Protein AF-A0A1F3SP75-F1 (afdb_monomer_lite)

Sequence (269 aa):
MSRWLIAGTGLLALLVGFYLGQRPKAVAPESFERDAVVAVETPTVLPSPTPLVQPSAGAIKTFQVPPAPEVERRVKTLTPEVRGLMEKNKLMNYFQRLAPHFPEDESGQNLLVMTTFLEMHEQAGTIESKLVDAKIKELEANPEETMLALGVVMQRMGHHFPEEKQYLLQFTAKLDVPDEEKAELLVAEAKRPFDASEASGKARFNPSMALFVLGNLYQGKEKHLYPILKDILAAHKDHPEIQKIVIHEYGRFDSARSEQLYKESGFAP

pLDDT: mean 75.57, std 21.62, range [26.3, 96.5]

Foldseek 3Di:
DDPPPPVPPVVVVVVVVVVVPDDPDDDDDDDDDDDDPPPPPDPPPDPDPDPPPDPDPPPPDDDDLPPPVVLVVLLVPDDPVLNVVCVVVVLSVVLSVLLVLFDPDPLRNLLSSLLSLVVVLVVPPDPSVVSNVVSLVVCLVVQVVNLVRLLSSLVRDDLVSQVSLLVSLLSLLVHPDDLVSNLVSLLVQLLDDDDPSNVPDPHPRRNLSSLLSNCVSCQVVLVVSVVSLVVSCVSCVVPVVSNLSSLVSNCVRPVVVSVVSCVVNVHDD

Radius of gyration: 26.7 Å; chains: 1; bounding box: 75×86×52 Å

Structure (mmCIF, N/CA/C/O backbone):
data_AF-A0A1F3SP75-F1
#
_entry.id   AF-A0A1F3SP75-F1
#
loop_
_atom_site.group_PDB
_atom_site.id
_atom_site.type_symbol
_atom_site.label_atom_id
_atom_site.label_alt_id
_atom_site.label_comp_id
_atom_site.label_asym_id
_atom_site.label_entity_id
_atom_site.label_seq_id
_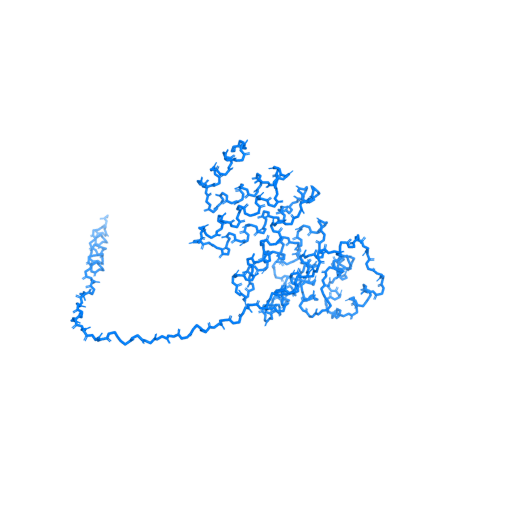atom_site.pdbx_PDB_ins_code
_atom_site.Cartn_x
_atom_site.Cartn_y
_atom_site.Cartn_z
_atom_site.occupancy
_atom_site.B_iso_or_equiv
_atom_site.auth_seq_id
_atom_site.auth_comp_id
_atom_site.auth_asym_id
_atom_site.auth_atom_id
_atom_site.pdbx_PDB_model_num
ATOM 1 N N . MET A 1 1 ? 11.241 64.522 9.197 1.00 46.41 1 MET A N 1
ATOM 2 C CA . MET A 1 1 ? 10.475 63.478 9.913 1.00 46.41 1 MET A CA 1
ATOM 3 C C . MET A 1 1 ? 9.023 63.599 9.483 1.00 46.41 1 MET A C 1
ATOM 5 O O . MET A 1 1 ? 8.445 64.671 9.600 1.00 46.41 1 MET A O 1
ATOM 9 N N . SER A 1 2 ? 8.533 62.579 8.787 1.00 48.22 2 SER A N 1
ATOM 10 C CA . SER A 1 2 ? 7.701 62.730 7.587 1.00 48.22 2 SER A CA 1
ATOM 11 C C . SER A 1 2 ? 6.231 62.387 7.835 1.00 48.22 2 SER A C 1
ATOM 13 O O . SER A 1 2 ? 5.917 61.376 8.453 1.00 48.22 2 SER A O 1
ATOM 15 N N . ARG A 1 3 ? 5.343 63.215 7.276 1.00 52.03 3 ARG A N 1
ATOM 16 C CA . ARG A 1 3 ? 3.868 63.191 7.321 1.00 52.03 3 ARG A CA 1
ATOM 17 C C . ARG A 1 3 ? 3.199 61.993 6.603 1.00 52.03 3 ARG A C 1
ATOM 19 O O . ARG A 1 3 ? 2.135 62.152 6.021 1.00 52.03 3 ARG A O 1
ATOM 26 N N . TRP A 1 4 ? 3.799 60.803 6.629 1.00 48.56 4 TRP A N 1
ATOM 27 C CA . TRP A 1 4 ? 3.351 59.647 5.831 1.00 48.56 4 TRP A CA 1
ATOM 28 C C . TRP A 1 4 ? 2.635 58.538 6.616 1.00 48.56 4 TRP A C 1
ATOM 30 O O . TRP A 1 4 ? 2.165 57.585 6.007 1.00 48.56 4 TRP A O 1
ATOM 40 N N . LEU A 1 5 ? 2.484 58.654 7.942 1.00 51.41 5 LEU A N 1
ATOM 41 C CA . LEU A 1 5 ? 1.889 57.576 8.750 1.00 51.41 5 LEU A CA 1
ATOM 42 C C . LEU A 1 5 ? 0.369 57.668 8.988 1.00 51.41 5 LEU A C 1
ATOM 44 O O . LEU A 1 5 ? -0.200 56.741 9.551 1.00 51.41 5 LEU A O 1
ATOM 48 N N . ILE A 1 6 ? -0.307 58.743 8.567 1.00 55.25 6 ILE A N 1
ATOM 49 C CA . ILE A 1 6 ? -1.738 58.960 8.885 1.00 55.25 6 ILE A CA 1
ATOM 50 C C . ILE A 1 6 ? -2.661 58.687 7.678 1.00 55.25 6 ILE A C 1
ATOM 52 O O . ILE A 1 6 ? -3.864 58.514 7.839 1.00 55.25 6 ILE A O 1
ATOM 56 N N . ALA A 1 7 ? -2.116 58.546 6.465 1.00 53.97 7 ALA A N 1
ATOM 57 C CA . ALA A 1 7 ? -2.916 58.267 5.266 1.00 53.97 7 ALA A CA 1
ATOM 58 C C . ALA A 1 7 ? -3.224 56.767 5.040 1.00 53.97 7 ALA A C 1
ATOM 60 O O . ALA A 1 7 ? -4.123 56.441 4.271 1.00 53.97 7 ALA A O 1
ATOM 61 N N . GLY A 1 8 ? -2.511 55.847 5.705 1.00 47.59 8 GLY A N 1
ATOM 62 C CA . GLY A 1 8 ? -2.647 54.398 5.479 1.00 47.59 8 GLY A CA 1
ATOM 63 C C . GLY A 1 8 ? -3.743 53.702 6.295 1.00 47.59 8 GLY A C 1
ATOM 64 O O . GLY A 1 8 ? -4.284 52.690 5.861 1.00 47.59 8 GLY A O 1
ATOM 65 N N . THR A 1 9 ? -4.117 54.240 7.457 1.00 52.47 9 THR A N 1
ATOM 66 C CA . THR A 1 9 ? -5.093 53.607 8.365 1.00 52.47 9 THR A CA 1
ATOM 67 C C . THR A 1 9 ? -6.546 53.991 8.071 1.00 52.47 9 THR A C 1
ATOM 69 O O . THR A 1 9 ? -7.452 53.240 8.421 1.00 52.47 9 THR A O 1
ATOM 72 N N . GLY A 1 10 ? -6.792 55.103 7.367 1.00 47.28 10 GLY A N 1
ATOM 73 C CA . GLY A 1 10 ? -8.142 55.513 6.954 1.00 47.28 10 GLY A CA 1
ATOM 74 C C . GLY A 1 10 ? -8.696 54.743 5.747 1.00 47.28 10 GLY A C 1
ATOM 75 O O . GLY A 1 10 ? -9.904 54.536 5.650 1.00 47.28 10 GLY A O 1
ATOM 76 N N . LEU A 1 11 ? -7.828 54.270 4.845 1.00 49.22 11 LEU A N 1
ATOM 77 C CA . LEU A 1 11 ? -8.249 53.574 3.621 1.00 49.22 11 LEU A CA 1
ATOM 78 C C . LEU A 1 11 ? -8.683 52.119 3.889 1.00 49.22 11 LEU A C 1
ATOM 80 O O . LEU A 1 11 ? -9.563 51.599 3.207 1.00 49.22 11 LEU A O 1
ATOM 84 N N . LEU A 1 12 ? -8.121 51.477 4.921 1.00 50.72 12 LEU A N 1
ATOM 85 C CA . LEU A 1 12 ? -8.450 50.091 5.274 1.00 50.72 12 LEU A CA 1
ATOM 86 C C . LEU A 1 12 ? -9.838 49.962 5.936 1.00 50.72 12 LEU A C 1
ATOM 88 O O . LEU A 1 12 ? -10.526 48.965 5.734 1.00 50.72 12 LEU A O 1
ATOM 92 N N . ALA A 1 13 ? -10.289 50.984 6.673 1.00 54.44 13 ALA A N 1
ATOM 93 C CA . ALA A 1 13 ? -11.596 50.979 7.339 1.00 54.44 13 ALA A CA 1
ATOM 94 C C . ALA A 1 13 ? -12.776 51.160 6.362 1.00 54.44 13 ALA A C 1
ATOM 96 O O . ALA A 1 13 ? -13.860 50.623 6.593 1.00 54.44 13 ALA A O 1
ATOM 97 N N . LEU A 1 14 ? -12.567 51.857 5.239 1.00 53.53 14 LEU A N 1
ATOM 98 C CA . LEU A 1 14 ? -13.596 52.038 4.207 1.00 53.53 14 LEU A CA 1
ATOM 99 C C . LEU A 1 14 ? -13.816 50.777 3.356 1.00 53.53 14 LEU A C 1
ATOM 101 O O . LEU A 1 14 ? -14.946 50.508 2.952 1.00 53.53 14 LEU A O 1
ATOM 105 N N . LEU A 1 15 ? -12.779 49.959 3.143 1.00 52.69 15 LEU A N 1
ATOM 106 C CA . LEU A 1 15 ? -12.898 48.708 2.381 1.00 52.69 15 LEU A CA 1
ATOM 107 C C . LEU A 1 15 ? -13.606 47.596 3.172 1.00 52.69 15 LEU A C 1
ATOM 109 O O . LEU A 1 15 ? -14.402 46.853 2.601 1.00 52.69 15 LEU A O 1
ATOM 113 N N . VAL A 1 16 ? -13.404 47.527 4.493 1.00 53.69 16 VAL A N 1
ATOM 114 C CA . VAL A 1 16 ? -14.107 46.556 5.354 1.00 53.69 16 VAL A CA 1
ATOM 115 C C . VAL A 1 16 ? -15.588 46.927 5.530 1.00 53.69 16 VAL A C 1
ATOM 117 O O . VAL A 1 16 ? -16.445 46.044 5.559 1.00 53.69 16 VAL A O 1
ATOM 120 N N . GLY A 1 17 ? -15.920 48.225 5.552 1.00 47.66 17 GLY A N 1
ATOM 121 C CA . GLY A 1 17 ? -17.310 48.699 5.600 1.00 47.66 17 GLY A CA 1
ATOM 122 C C . GLY A 1 17 ? -18.109 48.434 4.317 1.00 47.66 17 GLY A C 1
ATOM 123 O O . GLY A 1 17 ? -19.311 48.187 4.386 1.00 47.66 17 GLY A O 1
ATOM 124 N N . PHE A 1 18 ? -17.455 48.427 3.150 1.00 49.38 18 PHE A N 1
ATOM 125 C CA . PHE A 1 18 ? -18.128 48.186 1.867 1.00 49.38 18 PHE A CA 1
ATOM 126 C C . PHE A 1 18 ? -18.397 46.693 1.601 1.00 49.38 18 PHE A C 1
ATOM 128 O O . PHE A 1 18 ? -19.375 46.354 0.937 1.00 49.38 18 PHE A O 1
ATOM 135 N N . TYR A 1 19 ? -17.587 45.788 2.165 1.00 47.94 19 TYR A N 1
ATOM 136 C CA . TYR A 1 19 ? -17.732 44.341 1.949 1.00 47.94 19 TYR A CA 1
ATOM 137 C C . TYR A 1 19 ? -18.787 43.679 2.857 1.00 47.94 19 TYR A C 1
ATOM 139 O O . TYR A 1 19 ? -19.378 42.667 2.492 1.00 47.94 19 TYR A O 1
ATOM 147 N N . LEU A 1 20 ? -19.096 44.273 4.017 1.00 48.00 20 LEU A N 1
ATOM 148 C CA . LEU A 1 20 ? -20.132 43.775 4.938 1.00 48.00 20 LEU A CA 1
ATOM 149 C C . LEU A 1 20 ? -21.553 44.290 4.619 1.00 48.00 20 LEU A C 1
ATOM 151 O O . LEU A 1 20 ? -22.518 43.861 5.253 1.00 48.00 20 LEU A O 1
ATOM 155 N N . GLY A 1 21 ? -21.696 45.184 3.633 1.00 44.75 21 GLY A N 1
ATOM 156 C CA . GLY A 1 21 ? -22.964 45.825 3.257 1.00 44.75 21 GLY A CA 1
ATOM 157 C C . GLY A 1 21 ? -23.773 45.130 2.155 1.00 44.75 21 GLY A C 1
ATOM 158 O O . GLY A 1 21 ? -24.897 45.548 1.885 1.00 44.75 21 GLY A O 1
ATOM 159 N N . GLN A 1 22 ? -23.255 44.074 1.520 1.00 46.25 22 GLN A N 1
ATOM 160 C CA . GLN A 1 22 ? -23.963 43.359 0.451 1.00 46.25 22 GLN A CA 1
ATOM 161 C C . GLN A 1 22 ? -24.496 42.007 0.932 1.00 46.25 22 GLN A C 1
ATOM 163 O O . GLN A 1 22 ? -23.988 40.947 0.579 1.00 46.25 22 GLN A O 1
ATOM 168 N N . ARG A 1 23 ? -25.567 42.037 1.733 1.00 47.69 23 ARG A N 1
ATOM 169 C CA . ARG A 1 23 ? -26.470 40.883 1.842 1.00 47.69 23 ARG A CA 1
ATOM 170 C C . ARG A 1 23 ? -27.504 40.978 0.716 1.00 47.69 23 ARG A C 1
ATOM 172 O O . ARG A 1 23 ? -28.233 41.973 0.683 1.00 47.69 23 ARG A O 1
ATOM 179 N N . PRO A 1 24 ? -27.631 39.987 -0.180 1.00 43.50 24 PRO A N 1
ATOM 180 C CA . PRO A 1 24 ? -28.789 39.930 -1.055 1.00 43.50 24 PRO A CA 1
ATOM 181 C C . PRO A 1 24 ? -30.045 39.736 -0.196 1.00 43.50 24 PRO A C 1
ATOM 183 O O . PRO A 1 24 ? -30.106 38.861 0.669 1.00 43.50 24 PRO A O 1
ATOM 186 N N . LYS A 1 25 ? -31.033 40.611 -0.409 1.00 39.81 25 LYS A N 1
ATOM 187 C CA . LYS A 1 25 ? -32.374 40.511 0.170 1.00 39.81 25 LYS A CA 1
ATOM 188 C C . LYS A 1 25 ? -32.950 39.132 -0.152 1.00 39.81 25 LYS A C 1
ATOM 190 O O . LYS A 1 25 ? -33.082 38.784 -1.322 1.00 39.81 25 LYS A O 1
ATOM 195 N N . ALA A 1 26 ? -33.326 38.385 0.882 1.00 43.03 26 ALA A N 1
ATOM 196 C CA . ALA A 1 26 ? -34.205 37.238 0.733 1.00 43.03 26 ALA A CA 1
ATOM 197 C C . ALA A 1 26 ? -35.563 37.748 0.229 1.00 43.03 26 ALA A C 1
ATOM 199 O O . ALA A 1 26 ? -36.285 38.439 0.947 1.00 43.03 26 ALA A O 1
ATOM 200 N N . VAL A 1 27 ? -35.872 37.455 -1.030 1.00 40.81 27 VAL A N 1
ATOM 201 C CA . VAL A 1 27 ? -37.228 37.548 -1.568 1.00 40.81 27 VAL A CA 1
ATOM 202 C C . VAL A 1 27 ? -37.905 36.240 -1.184 1.00 40.81 27 VAL A C 1
ATOM 204 O O . VAL A 1 27 ? -37.469 35.178 -1.619 1.00 40.81 27 VAL A O 1
ATOM 207 N N . ALA A 1 28 ? -38.915 36.309 -0.320 1.00 42.09 28 ALA A N 1
ATOM 208 C CA . ALA A 1 28 ? -39.783 35.173 -0.043 1.00 42.09 28 ALA A CA 1
ATOM 209 C C . ALA A 1 28 ? -40.646 34.914 -1.289 1.00 42.09 28 ALA A C 1
ATOM 211 O O . ALA A 1 28 ? -41.355 35.836 -1.701 1.00 42.09 28 ALA A O 1
ATOM 212 N N . PRO A 1 29 ? -40.597 33.725 -1.915 1.00 41.91 29 PRO A N 1
ATOM 213 C CA . PRO A 1 29 ? -41.566 33.391 -2.938 1.00 41.91 29 PRO A CA 1
ATOM 214 C C . PRO A 1 29 ? -42.877 32.956 -2.282 1.00 41.91 29 PRO A C 1
ATOM 216 O O . PRO A 1 29 ? -42.901 32.222 -1.293 1.00 41.91 29 PRO A O 1
ATOM 219 N N . GLU A 1 30 ? -43.953 33.481 -2.853 1.00 42.50 30 GLU A N 1
ATOM 220 C CA . GLU A 1 30 ? -45.345 33.237 -2.510 1.00 42.50 30 GLU A CA 1
ATOM 221 C C . GLU A 1 30 ? -45.679 31.741 -2.466 1.00 42.50 30 GLU A C 1
ATOM 223 O O . GLU A 1 30 ? -45.157 30.920 -3.223 1.00 42.50 30 GLU A O 1
ATOM 228 N N . SER A 1 31 ? -46.595 31.416 -1.561 1.00 45.53 31 SER A N 1
ATOM 229 C CA . SER A 1 31 ? -47.259 30.127 -1.429 1.00 45.53 31 SER A CA 1
ATOM 230 C C . SER A 1 31 ? -47.832 29.653 -2.768 1.00 45.53 31 SER A C 1
ATOM 232 O O . SER A 1 31 ? -48.826 30.197 -3.248 1.00 45.53 31 SER A O 1
ATOM 234 N N . PHE A 1 32 ? -47.246 28.603 -3.336 1.00 37.50 32 PHE A N 1
ATOM 235 C CA . PHE A 1 32 ? -47.899 27.782 -4.348 1.00 37.50 32 PHE A CA 1
ATOM 236 C C . PHE A 1 32 ? -48.454 26.525 -3.669 1.00 37.50 32 PHE A C 1
ATOM 238 O O . PHE A 1 32 ? -47.731 25.556 -3.442 1.00 37.50 32 PHE A O 1
ATOM 245 N N . GLU A 1 33 ? -49.747 26.549 -3.338 1.00 46.41 33 GLU A N 1
ATOM 246 C CA . GLU A 1 33 ? -50.539 25.323 -3.222 1.00 46.41 33 GLU A CA 1
ATOM 247 C C . GLU A 1 33 ? -50.539 24.643 -4.595 1.00 46.41 33 GLU A C 1
ATOM 249 O O . GLU A 1 33 ? -51.033 25.197 -5.580 1.00 46.41 33 GLU A O 1
ATOM 254 N N . ARG A 1 34 ? -49.955 23.446 -4.674 1.00 38.25 34 ARG A N 1
ATOM 255 C CA . ARG A 1 34 ? -50.267 22.482 -5.728 1.00 38.25 34 ARG A CA 1
ATOM 256 C C . ARG A 1 34 ? -50.430 21.113 -5.106 1.00 38.25 34 ARG A C 1
ATOM 258 O O . ARG A 1 34 ? -49.573 20.649 -4.358 1.00 38.25 34 ARG A O 1
ATOM 265 N N . ASP A 1 35 ? -51.572 20.533 -5.432 1.00 37.22 35 ASP A N 1
ATOM 266 C CA . ASP A 1 35 ? -52.055 19.235 -5.011 1.00 37.22 35 ASP A CA 1
ATOM 267 C C . ASP A 1 35 ? -50.976 18.152 -5.082 1.00 37.22 35 ASP A C 1
ATOM 269 O O . ASP A 1 35 ? -50.266 17.997 -6.081 1.00 37.22 35 ASP A O 1
ATOM 273 N N . ALA A 1 36 ? -50.883 17.377 -4.004 1.00 37.47 36 ALA A N 1
ATOM 274 C CA . ALA A 1 36 ? -50.083 16.171 -3.947 1.00 37.47 36 ALA A CA 1
ATOM 275 C C . ALA A 1 36 ? -50.643 15.138 -4.936 1.00 37.47 36 ALA A C 1
ATOM 277 O O . ALA A 1 36 ? -51.589 14.413 -4.632 1.00 37.47 36 ALA A O 1
ATOM 278 N N . VAL A 1 37 ? -50.034 15.035 -6.116 1.00 39.59 37 VAL A N 1
ATOM 279 C CA . VAL A 1 37 ? -50.134 13.818 -6.921 1.00 39.59 37 VAL A CA 1
ATOM 280 C C . VAL A 1 37 ? -49.073 12.865 -6.397 1.00 39.59 37 VAL A C 1
ATOM 282 O O . VAL A 1 37 ? -47.880 13.032 -6.643 1.00 39.59 37 VAL A O 1
ATOM 285 N N . VAL A 1 38 ? -49.524 11.875 -5.632 1.00 40.25 38 VAL A N 1
ATOM 286 C CA . VAL A 1 38 ? -48.717 10.725 -5.227 1.00 40.25 38 VAL A CA 1
ATOM 287 C C . VAL A 1 38 ? -48.352 9.950 -6.493 1.00 40.25 38 VAL A C 1
ATOM 289 O O . VAL A 1 38 ? -49.123 9.123 -6.976 1.00 40.25 38 VAL A O 1
ATOM 292 N N . ALA A 1 39 ? -47.174 10.223 -7.047 1.00 40.59 39 ALA A N 1
ATOM 293 C CA . ALA A 1 39 ? -46.508 9.273 -7.917 1.00 40.59 39 ALA A CA 1
ATOM 294 C C . ALA A 1 39 ? -45.927 8.184 -7.009 1.00 40.59 39 ALA A C 1
ATOM 296 O O . ALA A 1 39 ? -44.935 8.394 -6.315 1.00 40.59 39 ALA A O 1
ATOM 297 N N . VAL A 1 40 ? -46.598 7.033 -6.962 1.00 41.38 40 VAL A N 1
ATOM 298 C CA . VAL A 1 40 ? -46.004 5.805 -6.434 1.00 41.38 40 VAL A CA 1
ATOM 299 C C . VAL A 1 40 ? -44.890 5.427 -7.403 1.00 41.38 40 VAL A C 1
ATOM 301 O O . VAL A 1 40 ? -45.135 4.780 -8.420 1.00 41.38 40 VAL A O 1
ATOM 304 N N . GLU A 1 41 ? -43.669 5.874 -7.121 1.00 37.81 41 GLU A N 1
ATOM 305 C CA . GLU A 1 41 ? -42.489 5.289 -7.738 1.00 37.81 41 GLU A CA 1
ATOM 306 C C . GLU A 1 41 ? -42.412 3.841 -7.251 1.00 37.81 41 GLU A C 1
ATOM 308 O O . GLU A 1 41 ? -42.136 3.551 -6.086 1.00 37.81 41 GLU A O 1
ATOM 313 N N . THR A 1 42 ? -42.742 2.911 -8.145 1.00 44.44 42 THR A N 1
ATOM 314 C CA . THR A 1 42 ? -42.389 1.502 -7.993 1.00 44.44 42 THR A CA 1
ATOM 315 C C . THR A 1 42 ? -40.913 1.413 -7.614 1.00 44.44 42 THR A C 1
ATOM 317 O O . THR A 1 42 ? -40.104 2.065 -8.279 1.00 44.44 42 THR A O 1
ATOM 320 N N . PRO A 1 43 ? -40.540 0.630 -6.585 1.00 34.31 43 PRO A N 1
ATOM 321 C CA . PRO A 1 43 ? -39.152 0.520 -6.170 1.00 34.31 43 PRO A CA 1
ATOM 322 C C . PRO A 1 43 ? -38.333 0.026 -7.358 1.00 34.31 43 PRO A C 1
ATOM 324 O O . PRO A 1 43 ? -38.444 -1.129 -7.774 1.00 34.31 43 PRO A O 1
ATOM 327 N N . THR A 1 44 ? -37.522 0.921 -7.921 1.00 39.91 44 THR A N 1
ATOM 328 C CA . THR A 1 44 ? -36.445 0.521 -8.814 1.00 39.91 44 THR A CA 1
ATOM 329 C C . THR A 1 44 ? -35.473 -0.231 -7.928 1.00 39.91 44 THR A C 1
ATOM 331 O O . THR A 1 44 ? -34.754 0.358 -7.123 1.00 39.91 44 THR A O 1
ATOM 334 N N . VAL A 1 45 ? -35.537 -1.557 -8.010 1.00 37.09 45 VAL A N 1
ATOM 335 C CA . VAL A 1 45 ? -34.540 -2.447 -7.434 1.00 37.09 45 VAL A CA 1
ATOM 336 C C . VAL A 1 45 ? -33.228 -2.078 -8.111 1.00 37.09 45 VAL A C 1
ATOM 338 O O . VAL A 1 45 ? -32.992 -2.440 -9.262 1.00 37.09 45 VAL A O 1
ATOM 341 N N . LEU A 1 46 ? -32.405 -1.293 -7.416 1.00 33.34 46 LEU A N 1
ATOM 342 C CA . LEU A 1 46 ? -31.008 -1.135 -7.781 1.00 33.34 46 LEU A CA 1
ATOM 343 C C . LEU A 1 46 ? -30.418 -2.552 -7.836 1.00 33.34 46 LEU A C 1
ATOM 345 O O . LEU A 1 46 ? -30.589 -3.301 -6.866 1.00 33.34 46 LEU A O 1
ATOM 349 N N . PRO A 1 47 ? -29.787 -2.969 -8.947 1.00 29.97 47 PRO A N 1
ATOM 350 C CA . PRO A 1 47 ? -29.081 -4.236 -8.961 1.00 29.97 47 PRO A CA 1
ATOM 351 C C . PRO A 1 47 ? -28.033 -4.190 -7.848 1.00 29.97 47 PRO A C 1
ATOM 353 O O . PRO A 1 47 ? -27.262 -3.234 -7.756 1.00 29.97 47 PRO A O 1
ATOM 356 N N . SER A 1 48 ? -28.057 -5.200 -6.973 1.00 36.47 48 SER A N 1
ATOM 357 C CA . SER A 1 48 ? -27.011 -5.420 -5.974 1.00 36.47 48 SER A CA 1
ATOM 358 C C . SER A 1 48 ? -25.645 -5.242 -6.641 1.00 36.47 48 SER A C 1
ATOM 360 O O . SER A 1 48 ? -25.448 -5.824 -7.713 1.00 36.47 48 SER A O 1
ATOM 362 N N . PRO A 1 49 ? -24.712 -4.476 -6.044 1.00 31.75 49 PRO A N 1
ATOM 363 C CA . PRO A 1 49 ? -23.357 -4.420 -6.560 1.00 31.75 49 PRO A CA 1
ATOM 364 C C . PRO A 1 49 ? -22.832 -5.849 -6.629 1.00 31.75 49 PRO A C 1
ATOM 366 O O . PRO A 1 49 ? -22.966 -6.617 -5.670 1.00 31.75 49 PRO A O 1
ATOM 369 N N . THR A 1 50 ? -22.308 -6.223 -7.794 1.00 31.53 50 THR A N 1
ATOM 370 C CA . THR A 1 50 ? -21.587 -7.477 -7.970 1.00 31.53 50 THR A CA 1
ATOM 371 C C . THR A 1 50 ? -20.518 -7.511 -6.882 1.00 31.53 50 THR A C 1
ATOM 373 O O . THR A 1 50 ? -19.666 -6.622 -6.878 1.00 31.53 50 THR A O 1
ATOM 376 N N . PRO A 1 51 ? -20.564 -8.452 -5.924 1.00 29.84 51 PRO A N 1
ATOM 377 C CA . PRO A 1 51 ? -19.512 -8.541 -4.931 1.00 29.84 51 PRO A CA 1
ATOM 378 C C . PRO A 1 51 ? -18.196 -8.716 -5.682 1.00 29.84 51 PRO A C 1
ATOM 380 O O . PRO A 1 51 ? -18.102 -9.586 -6.556 1.00 29.84 51 PRO A O 1
ATOM 383 N N . LEU A 1 52 ? -17.197 -7.890 -5.355 1.00 35.16 52 LEU A N 1
ATOM 384 C CA . LEU A 1 52 ? -15.819 -8.177 -5.724 1.00 35.16 52 LEU A CA 1
ATOM 385 C C . LEU A 1 52 ? -15.585 -9.630 -5.332 1.00 35.16 52 LEU A C 1
ATOM 387 O O . LEU A 1 52 ? -15.822 -10.012 -4.183 1.00 35.16 52 LEU A O 1
ATOM 391 N N . VAL A 1 53 ? -15.253 -10.461 -6.320 1.00 29.47 53 VAL A N 1
ATOM 392 C CA . VAL A 1 53 ? -15.022 -11.889 -6.126 1.00 29.47 53 VAL A CA 1
ATOM 393 C C . VAL A 1 53 ? -13.980 -12.008 -5.026 1.00 29.47 53 VAL A C 1
ATOM 395 O O . VAL A 1 53 ? -12.798 -11.802 -5.275 1.00 29.47 53 VAL A O 1
ATOM 398 N N . GLN A 1 54 ? -14.415 -12.298 -3.799 1.00 32.41 54 GLN A N 1
ATOM 399 C CA . GLN A 1 54 ? -13.511 -12.644 -2.721 1.00 32.41 54 GLN A CA 1
ATOM 400 C C . GLN A 1 54 ? -12.896 -13.981 -3.125 1.00 32.41 54 GLN A C 1
ATOM 402 O O . GLN A 1 54 ? -13.623 -14.981 -3.182 1.00 32.41 54 GLN A O 1
ATOM 407 N N . PRO A 1 55 ? -11.589 -14.051 -3.436 1.00 30.62 55 PRO A N 1
ATOM 408 C CA . PRO A 1 55 ? -10.951 -15.343 -3.550 1.00 30.62 55 PRO A CA 1
ATOM 409 C C . PRO A 1 55 ? -11.105 -16.028 -2.192 1.00 30.62 55 PRO A C 1
ATOM 411 O O . PRO A 1 55 ? -10.703 -15.507 -1.153 1.00 30.62 55 PRO A O 1
ATOM 414 N N . SER A 1 56 ? -11.776 -17.176 -2.208 1.00 27.91 56 SER A N 1
ATOM 415 C CA . SER A 1 56 ? -12.099 -17.983 -1.036 1.00 27.91 56 SER A CA 1
ATOM 416 C C . SER A 1 56 ? -10.907 -18.094 -0.078 1.00 27.91 56 SER A C 1
ATOM 418 O O . SER A 1 56 ? -9.825 -18.520 -0.489 1.00 27.91 56 SER A O 1
ATOM 420 N N . ALA A 1 57 ? -11.137 -17.796 1.203 1.00 30.55 57 ALA A N 1
ATOM 421 C CA . ALA A 1 57 ? -10.169 -17.793 2.308 1.00 30.55 57 ALA A CA 1
ATOM 422 C C . ALA A 1 57 ? -9.501 -19.160 2.628 1.00 30.55 57 ALA A C 1
ATOM 424 O O . ALA A 1 57 ? -8.894 -19.330 3.680 1.00 30.55 57 ALA A O 1
ATOM 425 N N . GLY A 1 58 ? -9.600 -20.150 1.735 1.00 26.30 58 GLY A N 1
ATOM 426 C CA . GLY A 1 58 ? -9.072 -21.507 1.903 1.00 26.30 58 GLY A CA 1
ATOM 427 C C . GLY A 1 58 ? -7.719 -21.781 1.237 1.00 26.30 58 GLY A C 1
ATOM 428 O O . GLY A 1 58 ? -7.257 -22.916 1.278 1.00 26.30 58 GLY A O 1
ATOM 429 N N . ALA A 1 59 ? -7.071 -20.792 0.617 1.00 30.20 59 ALA A N 1
ATOM 430 C CA . ALA A 1 59 ? -5.813 -20.990 -0.109 1.00 30.20 59 ALA A CA 1
ATOM 431 C C . ALA A 1 59 ? -4.632 -20.255 0.542 1.00 30.20 59 ALA A C 1
ATOM 433 O O . ALA A 1 59 ? -3.872 -19.564 -0.131 1.00 30.20 59 ALA A O 1
ATOM 434 N N . ILE A 1 60 ? -4.434 -20.432 1.851 1.00 34.06 60 ILE A N 1
ATOM 435 C CA . ILE A 1 60 ? -3.135 -20.136 2.468 1.00 34.06 60 ILE A CA 1
ATOM 436 C C . ILE A 1 60 ? -2.180 -21.258 2.043 1.00 34.06 60 ILE A C 1
ATOM 438 O O . ILE A 1 60 ? -1.959 -22.232 2.761 1.00 34.06 60 ILE A O 1
ATOM 442 N N . LYS A 1 61 ? -1.649 -21.157 0.821 1.00 29.77 61 LYS A N 1
ATOM 443 C CA . LYS A 1 61 ? -0.439 -21.891 0.460 1.00 29.77 61 LYS A CA 1
ATOM 444 C C . LYS A 1 61 ? 0.713 -21.199 1.174 1.00 29.77 61 LYS A C 1
ATOM 446 O O . LYS A 1 61 ? 0.933 -20.004 0.999 1.00 29.77 61 LYS A O 1
ATOM 451 N N . THR A 1 62 ? 1.419 -21.963 1.998 1.00 32.84 62 THR A N 1
ATOM 452 C CA . THR A 1 62 ? 2.757 -21.627 2.480 1.00 32.84 62 THR A CA 1
ATOM 453 C C . THR A 1 62 ? 3.583 -21.035 1.339 1.00 32.84 62 THR A C 1
ATOM 455 O O . THR A 1 62 ? 3.537 -21.542 0.218 1.00 32.84 62 THR A O 1
ATOM 458 N N . PHE A 1 63 ? 4.302 -19.946 1.623 1.00 37.72 63 PHE A N 1
ATOM 459 C CA . PHE A 1 63 ? 5.207 -19.285 0.686 1.00 37.72 63 PHE A CA 1
ATOM 460 C C . PHE A 1 63 ? 6.128 -20.327 0.038 1.00 37.72 63 PHE A C 1
ATOM 462 O O . PHE A 1 63 ? 7.054 -20.842 0.663 1.00 37.72 63 PHE A O 1
ATOM 469 N N . GLN A 1 64 ? 5.838 -20.663 -1.215 1.00 32.94 64 GLN A N 1
ATOM 470 C CA . GLN A 1 64 ? 6.765 -21.339 -2.102 1.00 32.94 64 GLN A CA 1
ATOM 471 C C . GLN A 1 64 ? 7.240 -20.277 -3.078 1.00 32.94 64 GLN A C 1
ATOM 473 O O . GLN A 1 64 ? 6.428 -19.659 -3.767 1.00 32.94 64 GLN A O 1
ATOM 478 N N . VAL A 1 65 ? 8.555 -20.054 -3.112 1.00 41.78 65 VAL A N 1
ATOM 479 C CA . VAL A 1 65 ? 9.199 -19.345 -4.218 1.00 41.78 65 VAL A CA 1
ATOM 480 C C . VAL A 1 65 ? 8.673 -19.990 -5.502 1.00 41.78 65 VAL A C 1
ATOM 482 O O . VAL A 1 65 ? 8.779 -21.217 -5.619 1.00 41.78 65 VAL A O 1
ATOM 485 N N . PRO A 1 66 ? 8.060 -19.234 -6.428 1.00 48.34 66 PRO A N 1
ATOM 486 C CA . PRO A 1 66 ? 7.534 -19.846 -7.631 1.00 48.34 66 PRO A CA 1
ATOM 487 C C . PRO A 1 66 ? 8.658 -20.531 -8.395 1.00 48.34 66 PRO A C 1
ATOM 489 O O . PRO A 1 66 ? 9.818 -20.110 -8.306 1.00 48.34 66 PRO A O 1
ATOM 492 N N . PRO A 1 67 ? 8.349 -21.599 -9.138 1.00 51.53 67 PRO A N 1
ATOM 493 C CA . PRO A 1 67 ? 9.364 -22.310 -9.890 1.00 51.53 67 PRO A CA 1
ATOM 494 C C . PRO A 1 67 ? 10.104 -21.328 -10.818 1.00 51.53 67 PRO A C 1
ATOM 496 O O . PRO A 1 67 ? 9.481 -20.505 -11.488 1.00 51.53 67 PRO A O 1
ATOM 499 N N . ALA A 1 68 ? 11.436 -21.444 -10.888 1.00 57.78 68 ALA A N 1
ATOM 500 C CA . ALA A 1 68 ? 12.332 -20.659 -11.751 1.00 57.78 68 ALA A CA 1
ATOM 501 C C . ALA A 1 68 ? 11.781 -20.263 -13.152 1.00 57.78 68 ALA A C 1
ATOM 503 O O . ALA A 1 68 ? 11.979 -19.112 -13.549 1.00 57.78 68 ALA A O 1
ATOM 504 N N . PRO A 1 69 ? 11.044 -21.120 -13.898 1.00 59.59 69 PRO A N 1
ATOM 505 C CA . PRO A 1 69 ? 10.439 -20.749 -15.187 1.00 59.59 69 PRO A CA 1
ATOM 506 C C . PRO A 1 69 ? 9.4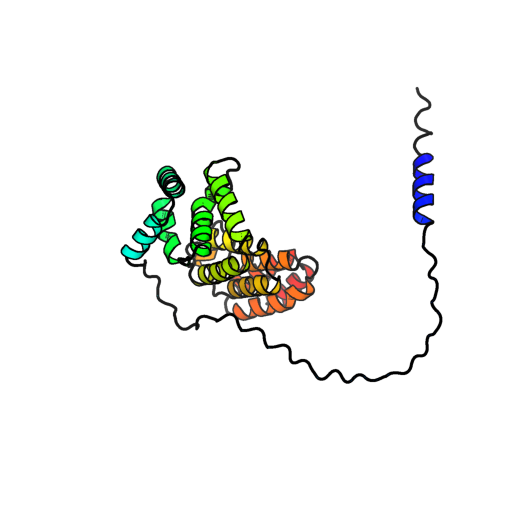00 -19.612 -15.159 1.00 59.59 69 PRO A C 1
ATOM 508 O O . PRO A 1 69 ? 9.137 -19.011 -16.202 1.00 59.59 69 PRO A O 1
ATOM 511 N N . GLU A 1 70 ? 8.766 -19.311 -14.025 1.00 60.31 70 GLU A N 1
ATOM 512 C CA . GLU A 1 70 ? 7.857 -18.156 -13.907 1.00 60.31 70 GLU A CA 1
ATOM 513 C C . GLU A 1 70 ? 8.647 -16.852 -13.766 1.00 60.31 70 GLU A C 1
ATOM 515 O O . GLU A 1 70 ? 8.381 -15.876 -14.465 1.00 60.31 70 GLU A O 1
ATOM 520 N N . VAL A 1 71 ? 9.709 -16.869 -12.962 1.00 64.19 71 VAL A N 1
ATOM 521 C CA . VAL A 1 71 ? 10.605 -15.722 -12.770 1.00 64.19 71 VAL A CA 1
ATOM 522 C C . VAL A 1 71 ? 11.341 -15.366 -14.069 1.00 64.19 71 VAL A C 1
ATOM 524 O O . VAL A 1 71 ? 11.422 -14.196 -14.440 1.00 64.19 71 VAL A O 1
ATOM 527 N N . GLU A 1 72 ? 11.817 -16.360 -14.822 1.00 68.69 72 GLU A N 1
ATOM 528 C CA . GLU A 1 72 ? 12.458 -16.123 -16.123 1.00 68.69 72 GLU A CA 1
ATOM 529 C C . GLU A 1 72 ? 11.514 -15.491 -17.152 1.00 68.69 72 GLU A C 1
ATOM 531 O O . GLU A 1 72 ? 11.941 -14.649 -17.946 1.00 68.69 72 GLU A O 1
ATOM 536 N N . ARG A 1 73 ? 10.228 -15.870 -17.149 1.00 75.94 73 ARG A N 1
ATOM 537 C CA . ARG A 1 73 ? 9.220 -15.252 -18.022 1.00 75.94 73 ARG A CA 1
ATOM 538 C C . ARG A 1 73 ? 9.017 -13.780 -17.674 1.00 75.94 73 ARG A C 1
ATOM 540 O O . ARG A 1 73 ? 9.030 -12.952 -18.580 1.00 75.94 73 ARG A O 1
ATOM 547 N N . ARG A 1 74 ? 8.953 -13.443 -16.384 1.00 74.75 74 ARG A N 1
ATOM 548 C CA . ARG A 1 74 ? 8.831 -12.054 -15.905 1.00 74.75 74 ARG A CA 1
ATOM 549 C C . ARG A 1 74 ? 10.010 -11.173 -16.290 1.00 74.75 74 ARG A C 1
ATOM 551 O O . ARG A 1 74 ? 9.835 -10.015 -16.639 1.00 74.75 74 ARG A O 1
ATOM 558 N N . VAL A 1 75 ? 11.227 -11.710 -16.271 1.00 77.94 75 VAL A N 1
ATOM 559 C CA . VAL A 1 75 ? 12.397 -10.952 -16.741 1.00 77.94 75 VAL A CA 1
ATOM 560 C C . VAL A 1 75 ? 12.324 -10.714 -18.253 1.00 77.94 75 VAL A C 1
ATOM 562 O O . VAL A 1 75 ? 12.736 -9.656 -18.735 1.00 77.94 75 VAL A O 1
ATOM 565 N N . LYS A 1 76 ? 11.788 -11.675 -19.016 1.00 78.38 76 LYS A N 1
ATOM 566 C CA . LYS A 1 76 ? 11.649 -11.579 -20.478 1.00 78.38 76 LYS A CA 1
ATOM 567 C C . LYS A 1 76 ? 10.610 -10.548 -20.923 1.00 78.38 76 LYS A C 1
ATOM 569 O O . LYS A 1 76 ? 10.808 -9.977 -21.991 1.00 78.38 76 LYS A O 1
ATOM 574 N N . THR A 1 77 ? 9.574 -10.284 -20.126 1.00 81.94 77 THR A N 1
ATOM 575 C CA . THR A 1 77 ? 8.552 -9.263 -20.426 1.00 81.94 77 THR A CA 1
ATOM 576 C C . THR A 1 77 ? 9.019 -7.831 -20.154 1.00 81.94 77 THR A C 1
ATOM 578 O O . THR A 1 77 ? 8.402 -6.892 -20.650 1.00 81.94 77 THR A O 1
ATOM 581 N N . LEU A 1 78 ? 10.126 -7.636 -19.424 1.00 85.00 78 LEU A N 1
ATOM 582 C CA . LEU A 1 78 ? 10.724 -6.312 -19.244 1.00 85.00 78 LEU A CA 1
ATOM 583 C C . LEU A 1 78 ? 11.244 -5.752 -20.568 1.00 85.00 78 LEU A C 1
ATOM 585 O O . LEU A 1 78 ? 11.948 -6.439 -21.318 1.00 85.00 78 LEU A O 1
ATOM 589 N N . THR A 1 79 ? 10.982 -4.467 -20.805 1.00 88.62 79 THR A N 1
ATOM 590 C CA . THR A 1 79 ? 11.629 -3.743 -21.899 1.00 88.62 79 THR A CA 1
ATOM 591 C C . THR A 1 79 ? 13.149 -3.705 -21.678 1.00 88.62 79 THR A C 1
ATOM 593 O O . THR A 1 79 ? 13.613 -3.755 -20.530 1.00 88.62 79 THR A O 1
ATOM 596 N N . PRO A 1 80 ? 13.960 -3.600 -22.750 1.00 90.94 80 PRO A N 1
ATOM 597 C CA . PRO A 1 80 ? 15.415 -3.519 -22.620 1.00 90.94 80 PRO A CA 1
ATOM 598 C C . PRO A 1 80 ? 15.879 -2.372 -21.715 1.00 90.94 80 PRO A C 1
ATOM 600 O O . PRO A 1 80 ? 16.839 -2.532 -20.968 1.00 90.94 80 PRO A O 1
ATOM 603 N N . GLU A 1 81 ? 15.171 -1.242 -21.752 1.00 89.56 81 GLU A N 1
ATOM 604 C CA . GLU A 1 81 ? 15.450 -0.076 -20.912 1.00 89.56 81 GLU A CA 1
ATOM 605 C C . GLU A 1 81 ? 15.267 -0.390 -19.423 1.00 89.56 81 GLU A C 1
ATOM 607 O O . GLU A 1 81 ? 16.191 -0.194 -18.632 1.00 89.56 81 GLU A O 1
ATOM 612 N N . VAL A 1 82 ? 14.113 -0.950 -19.042 1.00 91.75 82 VAL A N 1
ATOM 613 C CA . VAL A 1 82 ? 13.825 -1.296 -17.643 1.00 91.75 82 VAL A CA 1
ATOM 614 C C . VAL A 1 82 ? 14.797 -2.360 -17.140 1.00 91.75 82 VAL A C 1
ATOM 616 O O . VAL A 1 82 ? 15.343 -2.225 -16.044 1.00 91.75 82 VAL A O 1
ATOM 619 N N . ARG A 1 83 ? 15.079 -3.386 -17.954 1.00 92.12 83 ARG A N 1
ATOM 620 C CA . ARG A 1 83 ? 16.058 -4.425 -17.608 1.00 92.12 83 ARG A CA 1
ATOM 621 C C . ARG A 1 83 ? 17.453 -3.833 -17.394 1.00 92.12 83 ARG A C 1
ATOM 623 O O . ARG A 1 83 ? 18.075 -4.118 -16.374 1.00 92.12 83 ARG A O 1
ATOM 630 N N . GLY A 1 84 ? 17.918 -2.974 -18.303 1.00 92.75 84 GLY A N 1
ATOM 631 C CA . GLY A 1 84 ? 19.225 -2.324 -18.192 1.00 92.75 84 GLY A CA 1
ATOM 632 C C . GLY A 1 84 ? 19.354 -1.461 -16.933 1.00 92.75 84 GLY A C 1
ATOM 633 O O . GLY A 1 84 ? 20.387 -1.495 -16.262 1.00 92.75 84 GLY A O 1
ATOM 634 N N . LEU A 1 85 ? 18.293 -0.739 -16.556 1.00 92.69 85 LEU A N 1
ATOM 635 C CA . LEU A 1 85 ? 18.257 0.033 -15.310 1.00 92.69 85 LEU A CA 1
ATOM 636 C C . LEU A 1 85 ? 18.268 -0.864 -14.067 1.00 92.69 85 LEU A C 1
ATOM 638 O O . LEU A 1 85 ? 18.967 -0.553 -13.101 1.00 92.69 85 LEU A O 1
ATOM 642 N N . MET A 1 86 ? 17.542 -1.985 -14.079 1.00 93.62 86 MET A N 1
ATOM 643 C CA . MET A 1 86 ? 17.555 -2.934 -12.962 1.00 93.62 86 MET A CA 1
ATOM 644 C C . MET A 1 86 ? 18.923 -3.605 -12.794 1.00 93.62 86 MET A C 1
ATOM 646 O O . MET A 1 86 ? 19.387 -3.765 -11.667 1.00 93.62 86 MET A O 1
ATOM 650 N N . GLU A 1 87 ? 19.595 -3.972 -13.886 1.00 93.06 87 GLU A N 1
ATOM 651 C CA . GLU A 1 87 ? 20.948 -4.542 -13.852 1.00 93.06 87 GLU A CA 1
ATOM 652 C C . GLU A 1 87 ? 21.969 -3.528 -13.324 1.00 93.06 87 GLU A C 1
ATOM 654 O O . GLU A 1 87 ? 22.703 -3.827 -12.378 1.00 93.06 87 GLU A O 1
ATOM 659 N N . LYS A 1 88 ? 21.957 -2.300 -13.864 1.00 93.00 88 LYS A N 1
ATOM 660 C CA . LYS A 1 88 ? 22.815 -1.188 -13.421 1.00 93.00 88 LYS A CA 1
ATOM 661 C C . LYS A 1 88 ? 22.690 -0.936 -11.915 1.00 93.00 88 LYS A C 1
ATOM 663 O O . LYS A 1 88 ? 23.701 -0.747 -11.242 1.00 93.00 88 LYS A O 1
ATOM 668 N N . ASN A 1 89 ? 21.464 -0.959 -11.391 1.00 90.44 89 ASN A N 1
ATOM 669 C CA . ASN A 1 89 ? 21.171 -0.678 -9.984 1.00 90.44 89 ASN A CA 1
ATOM 670 C C . ASN A 1 89 ? 21.134 -1.936 -9.095 1.00 90.44 89 ASN A C 1
ATOM 672 O O . ASN A 1 89 ? 20.800 -1.841 -7.919 1.00 90.44 89 ASN A O 1
ATOM 676 N N . LYS A 1 90 ? 21.497 -3.117 -9.623 1.00 92.81 90 LYS A N 1
ATOM 677 C CA . LYS A 1 90 ? 21.494 -4.409 -8.900 1.00 92.81 90 LYS A CA 1
ATOM 678 C C . LYS A 1 90 ? 20.126 -4.807 -8.319 1.00 92.81 90 LYS A C 1
ATOM 680 O O . LYS A 1 90 ? 20.054 -5.574 -7.362 1.00 92.81 90 LYS A O 1
ATOM 685 N N . LEU A 1 91 ? 19.042 -4.344 -8.936 1.00 92.31 91 LEU A N 1
ATOM 686 C CA . LEU A 1 91 ? 17.665 -4.598 -8.507 1.00 92.31 91 LEU A CA 1
ATOM 687 C C . LEU A 1 91 ? 17.089 -5.904 -9.067 1.00 92.31 91 LEU A C 1
ATOM 689 O O . LEU A 1 91 ? 16.017 -6.315 -8.642 1.00 92.31 91 LEU A O 1
ATOM 693 N N . MET A 1 92 ? 17.783 -6.599 -9.977 1.00 92.12 92 MET A N 1
ATOM 694 C CA . MET A 1 92 ? 17.251 -7.817 -10.609 1.00 92.12 92 MET A CA 1
ATOM 695 C C . MET A 1 92 ? 16.849 -8.902 -9.604 1.00 92.12 92 MET A C 1
ATOM 697 O O . MET A 1 92 ? 15.746 -9.433 -9.690 1.00 92.12 92 MET A O 1
ATOM 701 N N . ASN A 1 93 ? 17.692 -9.200 -8.613 1.00 88.94 93 ASN A N 1
ATOM 702 C CA . ASN A 1 93 ? 17.343 -10.184 -7.581 1.00 88.94 93 ASN A CA 1
ATOM 703 C C . ASN A 1 93 ? 16.154 -9.718 -6.735 1.00 88.94 93 ASN A C 1
ATOM 705 O O . ASN A 1 93 ? 15.362 -10.533 -6.266 1.00 88.94 93 ASN A O 1
ATOM 709 N N . TYR A 1 94 ? 16.030 -8.406 -6.533 1.00 90.44 94 TYR A N 1
ATOM 710 C CA . TYR A 1 94 ? 14.940 -7.832 -5.764 1.00 90.44 94 TYR A CA 1
ATOM 711 C C . TYR A 1 94 ? 13.608 -7.917 -6.516 1.00 90.44 94 TYR A C 1
ATOM 713 O O . TYR A 1 94 ? 12.640 -8.469 -5.998 1.00 90.44 94 TYR A O 1
ATOM 721 N N . PHE A 1 95 ? 13.608 -7.520 -7.788 1.00 92.12 95 PHE A N 1
ATOM 722 C CA . PHE A 1 95 ? 12.495 -7.703 -8.714 1.00 92.12 95 PHE A CA 1
ATOM 723 C C . PHE A 1 95 ? 12.004 -9.153 -8.736 1.00 92.12 95 PHE A C 1
ATOM 725 O O . PHE A 1 95 ? 10.814 -9.416 -8.598 1.00 92.12 95 PHE A O 1
ATOM 732 N N . GLN A 1 96 ? 12.923 -10.115 -8.864 1.00 90.62 96 GLN A N 1
ATOM 733 C CA . GLN A 1 96 ? 12.587 -11.540 -8.911 1.00 90.62 96 GLN A CA 1
ATOM 734 C C . GLN A 1 96 ? 11.947 -12.050 -7.614 1.00 90.62 96 GLN A C 1
ATOM 736 O O . GLN A 1 96 ? 11.118 -12.957 -7.665 1.00 90.62 96 GLN A O 1
ATOM 741 N N . ARG A 1 97 ? 12.303 -11.470 -6.460 1.00 90.19 97 ARG A N 1
ATOM 742 C CA . ARG A 1 97 ? 11.663 -11.779 -5.172 1.00 90.19 97 ARG A CA 1
ATOM 743 C C . ARG A 1 97 ? 10.252 -11.204 -5.070 1.00 90.19 97 ARG A C 1
ATOM 745 O O . ARG A 1 97 ? 9.408 -11.841 -4.453 1.00 90.19 97 ARG A O 1
ATOM 752 N N . LEU A 1 98 ? 10.008 -10.030 -5.653 1.00 90.62 98 LEU A N 1
ATOM 753 C CA . LEU A 1 98 ? 8.706 -9.361 -5.626 1.00 90.62 98 LEU A CA 1
ATOM 754 C C . LEU A 1 98 ? 7.723 -9.920 -6.658 1.00 90.62 98 LEU A C 1
ATOM 756 O O . LEU A 1 98 ? 6.549 -10.099 -6.343 1.00 90.62 98 LEU A O 1
ATOM 760 N N . ALA A 1 99 ? 8.200 -10.252 -7.860 1.00 91.94 99 ALA A N 1
ATOM 761 C CA . ALA A 1 99 ? 7.389 -10.683 -9.001 1.00 91.94 99 ALA A CA 1
ATOM 762 C C . ALA A 1 99 ? 6.300 -11.742 -8.706 1.00 91.94 99 ALA A C 1
ATOM 764 O O . ALA A 1 99 ? 5.200 -11.598 -9.239 1.00 91.94 99 ALA A O 1
ATOM 765 N N . PRO A 1 100 ? 6.532 -12.757 -7.846 1.00 90.25 100 PRO A N 1
ATOM 766 C CA . PRO A 1 100 ? 5.516 -13.740 -7.454 1.00 90.25 100 PRO A CA 1
ATOM 767 C C . PRO A 1 100 ? 4.213 -13.152 -6.893 1.00 90.25 100 PRO A C 1
ATOM 769 O O . PRO A 1 100 ? 3.155 -13.777 -6.975 1.00 90.25 100 PRO A O 1
ATOM 772 N N . HIS A 1 101 ? 4.288 -11.970 -6.281 1.00 90.75 101 HIS A N 1
ATOM 773 C CA . HIS A 1 101 ? 3.166 -11.351 -5.579 1.00 90.75 101 HIS A CA 1
ATOM 774 C C . HIS A 1 101 ? 2.274 -10.515 -6.499 1.00 90.75 101 HIS A C 1
ATOM 776 O O . HIS A 1 101 ? 1.148 -10.203 -6.121 1.00 90.75 101 HIS A O 1
ATOM 782 N N . PHE A 1 102 ? 2.739 -10.195 -7.706 1.00 93.75 102 PHE A N 1
ATOM 783 C CA . PHE A 1 102 ? 2.043 -9.315 -8.640 1.00 93.75 102 PHE A CA 1
ATOM 784 C C . PHE A 1 102 ? 1.354 -10.120 -9.745 1.00 93.75 102 PHE A C 1
ATOM 786 O O . PHE A 1 102 ? 1.853 -11.182 -10.126 1.00 93.75 102 PHE A O 1
ATOM 793 N N . PRO A 1 103 ? 0.205 -9.673 -10.279 1.00 90.62 103 PRO A N 1
ATOM 794 C CA . PRO A 1 103 ? -0.402 -10.312 -11.444 1.00 90.62 103 PRO A CA 1
ATOM 795 C C . PRO A 1 103 ? 0.461 -10.146 -12.710 1.00 90.62 103 PRO A C 1
ATOM 797 O O . PRO A 1 103 ? 1.412 -9.364 -12.728 1.00 90.62 103 PRO A O 1
ATOM 800 N N . GLU A 1 104 ? 0.208 -10.974 -13.732 1.00 89.50 104 GLU A N 1
ATOM 801 C CA . GLU A 1 104 ? 0.951 -10.986 -15.015 1.00 89.50 104 GLU A CA 1
ATOM 802 C C . GLU A 1 104 ? 0.457 -9.958 -16.033 1.00 89.50 104 GLU A C 1
ATOM 804 O O . GLU A 1 104 ? 1.118 -9.751 -17.048 1.00 89.50 104 GLU A O 1
ATOM 809 N N . ASP A 1 105 ? -0.677 -9.317 -15.760 1.00 89.81 105 ASP A N 1
ATOM 810 C CA . ASP A 1 105 ? -1.216 -8.243 -16.586 1.00 89.81 105 ASP A CA 1
ATOM 811 C C . ASP A 1 105 ? -0.365 -6.961 -16.525 1.00 89.81 105 ASP A C 1
ATOM 813 O O . ASP A 1 105 ? 0.604 -6.842 -15.767 1.00 89.81 105 ASP A O 1
ATOM 817 N N . GLU A 1 106 ? -0.716 -6.001 -17.381 1.00 91.81 106 GLU A N 1
ATOM 818 C CA . GLU A 1 106 ? -0.000 -4.734 -17.526 1.00 91.81 106 GLU A CA 1
ATOM 819 C C . GLU A 1 106 ? 0.024 -3.935 -16.215 1.00 91.81 106 GLU A C 1
ATOM 821 O O . GLU A 1 106 ? 1.094 -3.500 -15.782 1.00 91.81 106 GLU A O 1
ATOM 826 N N . SER A 1 107 ? -1.118 -3.835 -15.528 1.00 93.62 107 SER A N 1
ATOM 827 C CA . SER A 1 107 ? -1.239 -3.185 -14.219 1.00 93.62 107 SER A CA 1
ATOM 828 C C . SER A 1 107 ? -0.331 -3.837 -13.175 1.00 93.62 107 SER A C 1
ATOM 830 O O . SER A 1 107 ? 0.445 -3.157 -12.505 1.00 93.62 107 SER A O 1
ATOM 832 N N . GLY A 1 108 ? -0.332 -5.166 -13.075 1.00 93.88 108 GLY A N 1
ATOM 833 C CA . GLY A 1 108 ? 0.549 -5.925 -12.193 1.00 93.88 108 GLY A CA 1
ATOM 834 C C . GLY A 1 108 ? 2.026 -5.730 -12.508 1.00 93.88 108 GLY A C 1
ATOM 835 O O . GLY A 1 108 ? 2.839 -5.563 -11.596 1.00 93.88 108 GLY A O 1
ATOM 836 N N . GLN A 1 109 ? 2.384 -5.708 -13.790 1.00 93.50 109 GLN A N 1
ATOM 837 C CA . GLN A 1 109 ? 3.759 -5.496 -14.228 1.00 93.50 109 GLN A CA 1
ATOM 838 C C . GLN A 1 109 ? 4.243 -4.069 -13.931 1.00 93.50 109 GLN A C 1
ATOM 840 O O . GLN A 1 109 ? 5.381 -3.888 -13.491 1.00 93.50 109 GLN A O 1
ATOM 845 N N . ASN A 1 110 ? 3.391 -3.065 -14.126 1.00 95.50 110 ASN A N 1
ATOM 846 C CA . ASN A 1 110 ? 3.700 -1.672 -13.822 1.00 95.50 110 ASN A CA 1
ATOM 847 C C . ASN A 1 110 ? 3.793 -1.422 -12.313 1.00 95.50 110 ASN A C 1
ATOM 849 O O . ASN A 1 110 ? 4.757 -0.795 -11.872 1.00 95.50 110 ASN A O 1
ATOM 853 N N . LEU A 1 111 ? 2.879 -1.992 -11.518 1.00 96.31 111 LEU A N 1
ATOM 854 C CA . LEU A 1 111 ? 2.961 -1.986 -10.055 1.00 96.31 111 LEU A CA 1
ATOM 855 C C . LEU A 1 111 ? 4.274 -2.624 -9.580 1.00 96.31 111 LEU A C 1
ATOM 857 O O . LEU A 1 111 ? 4.985 -2.036 -8.773 1.00 96.31 111 LEU A O 1
ATOM 861 N N . LEU A 1 112 ? 4.653 -3.780 -10.133 1.00 95.81 112 LEU A N 1
ATOM 862 C CA . LEU A 1 112 ? 5.899 -4.465 -9.787 1.00 95.81 112 LEU A CA 1
ATOM 863 C C . LEU A 1 112 ? 7.140 -3.613 -10.091 1.00 95.81 112 LEU A C 1
ATOM 865 O O . LEU A 1 112 ? 8.062 -3.549 -9.275 1.00 95.81 112 LEU A O 1
ATOM 869 N N . VAL A 1 113 ? 7.185 -2.965 -11.259 1.00 94.94 113 VAL A N 1
ATOM 870 C CA . VAL A 1 113 ? 8.302 -2.083 -11.636 1.00 94.94 113 VAL A CA 1
ATOM 871 C C . VAL A 1 113 ? 8.357 -0.865 -10.715 1.00 94.94 113 VAL A C 1
ATOM 873 O O . VAL A 1 113 ? 9.423 -0.577 -10.175 1.00 94.94 113 VAL A O 1
ATOM 876 N N . MET A 1 114 ? 7.223 -0.199 -10.481 1.00 94.50 114 MET A N 1
ATOM 877 C CA . MET A 1 114 ? 7.109 0.945 -9.573 1.00 94.50 114 MET A CA 1
ATOM 878 C C . MET A 1 114 ? 7.612 0.589 -8.163 1.00 94.50 114 MET A C 1
ATOM 880 O O . MET A 1 114 ? 8.458 1.289 -7.614 1.00 94.50 114 MET A O 1
ATOM 884 N N . THR A 1 115 ? 7.172 -0.546 -7.613 1.00 94.38 115 THR A N 1
ATOM 885 C CA . THR A 1 115 ? 7.593 -1.039 -6.294 1.00 94.38 115 THR A CA 1
ATOM 886 C C . THR A 1 115 ? 9.072 -1.427 -6.247 1.00 94.38 115 THR A C 1
ATOM 888 O O . THR A 1 115 ? 9.754 -1.133 -5.272 1.00 94.38 115 THR A O 1
ATOM 891 N N . THR A 1 116 ? 9.606 -2.053 -7.298 1.00 94.25 116 THR A N 1
ATOM 892 C CA . THR A 1 116 ? 11.027 -2.451 -7.347 1.00 94.25 116 THR A CA 1
ATOM 893 C C . THR A 1 116 ? 11.964 -1.242 -7.281 1.00 94.25 116 THR A C 1
ATOM 895 O O . THR A 1 116 ? 13.055 -1.338 -6.724 1.00 94.25 116 THR A O 1
ATOM 898 N N . PHE A 1 117 ? 11.550 -0.112 -7.857 1.00 93.31 117 PHE A N 1
ATOM 899 C CA . PHE A 1 117 ? 12.323 1.130 -7.890 1.00 93.31 117 PHE A CA 1
ATOM 900 C C . PHE A 1 117 ? 11.936 2.125 -6.781 1.00 93.31 117 PHE A C 1
ATOM 902 O O . PHE A 1 117 ? 12.343 3.283 -6.860 1.00 93.31 117 PHE A O 1
ATOM 909 N N . LEU A 1 118 ? 11.206 1.693 -5.743 1.00 87.44 118 LEU A N 1
ATOM 910 C CA . LEU A 1 118 ? 10.705 2.548 -4.658 1.00 87.44 118 LEU A CA 1
ATOM 911 C C . LEU A 1 118 ? 11.775 3.494 -4.084 1.00 87.44 118 LEU A C 1
ATOM 913 O O . LEU A 1 118 ? 11.598 4.708 -4.114 1.00 87.44 118 LEU A O 1
ATOM 917 N N . GLU A 1 119 ? 12.919 2.964 -3.641 1.00 83.62 119 GLU A N 1
ATOM 918 C CA . GLU A 1 119 ? 13.996 3.774 -3.039 1.00 83.62 119 GLU A CA 1
ATOM 919 C C . GLU A 1 119 ? 14.592 4.811 -4.010 1.00 83.62 119 GLU A C 1
ATOM 921 O O . GLU A 1 119 ? 15.084 5.866 -3.609 1.00 83.62 119 GLU A O 1
ATOM 926 N N . MET A 1 120 ? 14.563 4.515 -5.310 1.00 82.44 120 MET A N 1
ATOM 927 C CA . MET A 1 120 ? 15.091 5.402 -6.349 1.00 82.44 120 MET A CA 1
ATOM 928 C C . MET A 1 120 ? 14.065 6.457 -6.768 1.00 82.44 120 MET A C 1
ATOM 930 O O . MET A 1 120 ? 14.451 7.518 -7.262 1.00 82.44 120 MET A O 1
ATOM 934 N N . HIS A 1 121 ? 12.769 6.199 -6.560 1.00 80.00 121 HIS A N 1
ATOM 935 C CA . HIS A 1 121 ? 11.704 7.166 -6.829 1.00 80.00 121 HIS A CA 1
ATOM 936 C C . HIS A 1 121 ? 11.889 8.445 -6.014 1.00 80.00 121 HIS A C 1
ATOM 938 O O . HIS A 1 121 ? 11.711 9.540 -6.549 1.00 80.00 121 HIS A O 1
ATOM 944 N N . GLU A 1 122 ? 12.344 8.308 -4.766 1.00 76.50 122 GLU A N 1
ATOM 945 C CA . GLU A 1 122 ? 12.616 9.421 -3.849 1.00 76.50 122 GLU A CA 1
ATOM 946 C C . GLU A 1 122 ? 13.764 10.335 -4.327 1.00 76.50 122 GLU A C 1
ATOM 948 O O . GLU A 1 122 ? 13.874 11.488 -3.903 1.00 76.50 122 GLU A O 1
ATOM 953 N N . GLN A 1 123 ? 14.602 9.864 -5.259 1.00 81.25 123 GLN A N 1
ATOM 954 C CA . GLN A 1 123 ? 15.697 10.630 -5.855 1.00 81.25 123 GLN A CA 1
ATOM 955 C C . GLN A 1 123 ? 15.215 11.383 -7.100 1.00 81.25 123 GLN A C 1
ATOM 957 O O . GLN A 1 123 ? 15.482 10.994 -8.245 1.00 81.25 123 GLN A O 1
ATOM 962 N N . ALA A 1 124 ? 14.491 12.478 -6.864 1.00 76.06 124 ALA A N 1
ATOM 963 C CA . ALA A 1 124 ? 13.901 13.301 -7.914 1.00 76.06 124 ALA A CA 1
ATOM 964 C C . ALA A 1 124 ? 14.920 13.705 -9.000 1.00 76.06 124 ALA A C 1
ATOM 966 O O . ALA A 1 124 ? 16.030 14.160 -8.717 1.00 76.06 124 ALA A O 1
ATOM 967 N N . GLY A 1 125 ? 14.515 13.573 -10.267 1.00 78.56 125 GLY A N 1
ATOM 968 C CA . GLY A 1 125 ? 15.309 13.992 -11.429 1.00 78.56 125 GLY A CA 1
ATOM 969 C C . GLY A 1 125 ? 16.245 12.925 -12.009 1.00 78.56 125 GLY A C 1
ATOM 970 O O . GLY A 1 125 ? 16.850 13.169 -13.057 1.00 78.56 125 GLY A O 1
ATOM 971 N N . THR A 1 126 ? 16.328 11.743 -11.394 1.00 89.31 126 THR A N 1
ATOM 972 C CA . THR A 1 126 ? 17.035 10.578 -11.952 1.00 89.31 126 THR A CA 1
ATOM 973 C C . THR A 1 126 ? 16.251 9.927 -13.099 1.00 89.31 126 THR A C 1
ATOM 975 O O . THR A 1 126 ? 15.066 10.199 -13.307 1.00 89.31 126 THR A O 1
ATOM 978 N N . ILE A 1 127 ? 16.920 9.076 -13.885 1.00 90.69 127 ILE A N 1
ATOM 979 C CA . ILE A 1 127 ? 16.257 8.299 -14.947 1.00 90.69 127 ILE A CA 1
ATOM 980 C C . ILE A 1 127 ? 15.280 7.300 -14.311 1.00 90.69 127 ILE A C 1
ATOM 982 O O . ILE A 1 127 ? 14.171 7.117 -14.800 1.00 90.69 127 ILE A O 1
ATOM 986 N N . GLU A 1 128 ? 15.671 6.718 -13.182 1.00 89.81 128 GLU A N 1
ATOM 987 C CA . GLU A 1 128 ? 14.895 5.777 -12.387 1.00 89.81 128 GLU A CA 1
ATOM 988 C C . GLU A 1 128 ? 13.613 6.425 -11.833 1.00 89.81 128 GLU A C 1
ATOM 990 O O . GLU A 1 128 ? 12.528 5.882 -12.021 1.00 89.81 128 GLU A O 1
ATOM 995 N N . SER A 1 129 ? 13.698 7.625 -11.249 1.00 89.19 129 SER A N 1
ATOM 996 C CA . SER A 1 129 ? 12.520 8.369 -10.771 1.00 89.19 129 SER A CA 1
ATOM 997 C C . SER A 1 129 ? 11.546 8.704 -11.914 1.00 89.19 129 SER A C 1
ATOM 999 O O . SER A 1 129 ? 10.343 8.492 -11.781 1.00 89.19 129 SER A O 1
ATOM 1001 N N . LYS A 1 130 ? 12.053 9.095 -13.096 1.00 91.75 130 LYS A N 1
ATOM 1002 C CA . LYS A 1 130 ? 11.214 9.330 -14.289 1.00 91.75 130 LYS A CA 1
ATOM 1003 C C . LYS A 1 130 ? 10.538 8.064 -14.812 1.00 91.75 130 LYS A C 1
ATOM 1005 O O . LYS A 1 130 ? 9.407 8.140 -15.285 1.00 91.75 130 LYS A O 1
ATOM 1010 N N . LEU A 1 131 ? 11.226 6.922 -14.755 1.00 93.50 131 LEU A N 1
ATOM 1011 C CA . LEU A 1 131 ? 10.632 5.631 -15.096 1.00 93.50 131 LEU A CA 1
ATOM 1012 C C . LEU A 1 131 ? 9.459 5.329 -14.158 1.00 93.50 131 LEU A C 1
ATOM 1014 O O . LEU A 1 131 ? 8.390 4.949 -14.629 1.00 93.50 131 LEU A O 1
ATOM 10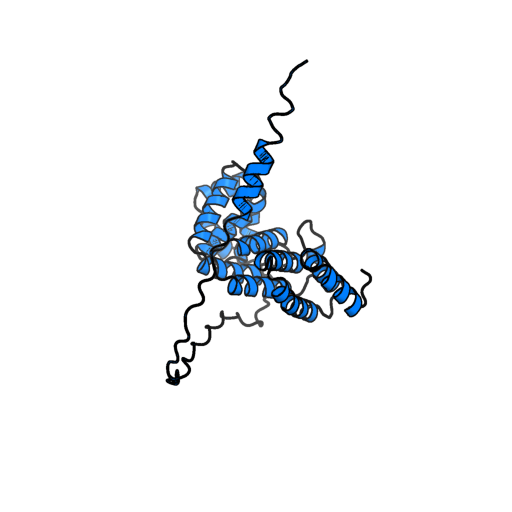18 N N . VAL A 1 132 ? 9.644 5.531 -12.852 1.00 92.69 132 VAL A N 1
ATOM 1019 C CA . VAL A 1 132 ? 8.584 5.328 -11.859 1.00 92.69 132 VAL A CA 1
ATOM 1020 C C . VAL A 1 132 ? 7.405 6.268 -12.117 1.00 92.69 132 VAL A C 1
ATOM 1022 O O . VAL A 1 132 ? 6.273 5.799 -12.180 1.00 92.69 132 VAL A O 1
ATOM 1025 N N . ASP A 1 133 ? 7.650 7.555 -12.374 1.00 92.44 133 ASP A N 1
ATOM 1026 C CA . ASP A 1 133 ? 6.593 8.521 -12.708 1.00 92.44 133 ASP A CA 1
ATOM 1027 C C . ASP A 1 133 ? 5.824 8.141 -13.984 1.00 92.44 133 ASP A C 1
ATOM 1029 O O . ASP A 1 133 ? 4.611 8.334 -14.064 1.00 92.44 133 ASP A O 1
ATOM 1033 N N . ALA A 1 134 ? 6.508 7.595 -14.996 1.00 94.12 134 ALA A N 1
ATOM 1034 C CA . ALA A 1 134 ? 5.852 7.085 -16.196 1.00 94.12 134 ALA A CA 1
ATOM 1035 C C . ALA A 1 134 ? 4.943 5.891 -15.868 1.00 94.12 134 ALA A C 1
ATOM 1037 O O . ALA A 1 134 ? 3.804 5.854 -16.329 1.00 94.12 134 ALA A O 1
ATOM 1038 N N . LYS A 1 135 ? 5.401 4.964 -15.015 1.00 95.12 135 LYS A N 1
ATOM 1039 C CA . LYS A 1 135 ? 4.588 3.819 -14.576 1.00 95.12 135 LYS A CA 1
ATOM 1040 C C . LYS A 1 135 ? 3.398 4.229 -13.725 1.00 95.12 135 LYS A C 1
ATOM 1042 O O . LYS A 1 135 ? 2.316 3.697 -13.933 1.00 95.12 135 LYS A O 1
ATOM 1047 N N . ILE A 1 136 ? 3.561 5.215 -12.848 1.00 94.25 136 ILE A N 1
ATOM 1048 C CA . ILE A 1 136 ? 2.450 5.811 -12.098 1.00 94.25 136 ILE A CA 1
ATOM 1049 C C . ILE A 1 136 ? 1.382 6.345 -13.058 1.00 94.25 136 ILE A C 1
ATOM 1051 O O . ILE A 1 136 ? 0.215 6.011 -12.899 1.00 94.25 136 ILE A O 1
ATOM 1055 N N . LYS A 1 137 ? 1.769 7.087 -14.101 1.00 95.19 137 LYS A N 1
ATOM 1056 C CA . LYS A 1 137 ? 0.811 7.614 -15.087 1.00 95.19 137 LYS A CA 1
ATOM 1057 C C . LYS A 1 137 ? 0.093 6.522 -15.880 1.00 95.19 137 LYS A C 1
ATOM 1059 O O . LYS A 1 137 ? -1.088 6.668 -16.171 1.00 95.19 137 LYS A O 1
ATOM 1064 N N . GLU A 1 138 ? 0.792 5.448 -16.248 1.00 95.69 138 GLU A N 1
ATOM 1065 C CA . GLU A 1 138 ? 0.179 4.293 -16.924 1.00 95.69 138 GLU A CA 1
ATOM 1066 C C . GLU A 1 138 ? -0.870 3.603 -16.030 1.00 95.69 138 GLU A C 1
ATOM 1068 O O . GLU A 1 138 ? -1.929 3.203 -16.513 1.00 95.69 138 GLU A O 1
ATOM 1073 N N . LEU A 1 139 ? -0.600 3.510 -14.724 1.00 96.50 139 LEU A N 1
ATOM 1074 C CA . LEU A 1 139 ? -1.524 2.964 -13.726 1.00 96.50 139 LEU A CA 1
ATOM 1075 C C . LEU A 1 139 ? -2.723 3.895 -13.481 1.00 96.50 139 LEU A C 1
ATOM 1077 O O . LEU A 1 139 ? -3.867 3.450 -13.462 1.00 96.50 139 LEU A O 1
ATOM 1081 N N . GLU A 1 140 ? -2.481 5.200 -13.357 1.00 94.88 140 GLU A N 1
ATOM 1082 C CA . GLU A 1 140 ? -3.528 6.220 -13.198 1.00 94.88 140 GLU A CA 1
ATOM 1083 C C . GLU A 1 140 ? -4.461 6.303 -14.415 1.00 94.88 140 GLU A C 1
ATOM 1085 O O . GLU A 1 140 ? -5.628 6.653 -14.266 1.00 94.88 140 GLU A O 1
ATOM 1090 N N . ALA A 1 141 ? -3.979 5.947 -15.610 1.00 95.75 141 ALA A N 1
ATOM 1091 C CA . ALA A 1 141 ? -4.802 5.873 -16.815 1.00 95.75 141 ALA A CA 1
ATOM 1092 C C . ALA A 1 141 ? -5.774 4.677 -16.823 1.00 95.75 141 ALA A C 1
ATOM 1094 O O . ALA A 1 141 ? -6.741 4.699 -17.582 1.00 95.75 141 ALA A O 1
ATOM 1095 N N . ASN A 1 142 ? -5.540 3.659 -15.985 1.00 95.12 142 ASN A N 1
ATOM 1096 C CA . ASN A 1 142 ? -6.366 2.452 -15.870 1.00 95.12 142 ASN A CA 1
ATOM 1097 C C . ASN A 1 142 ? -6.698 2.174 -14.388 1.00 95.12 142 ASN A C 1
ATOM 1099 O O . ASN A 1 142 ? -6.241 1.174 -13.820 1.00 95.12 142 ASN A O 1
ATOM 1103 N N . PRO A 1 143 ? -7.447 3.069 -13.719 1.00 94.19 143 PRO A N 1
ATOM 1104 C CA . PRO A 1 143 ? -7.542 3.079 -12.261 1.00 94.19 143 PRO A CA 1
ATOM 1105 C C . PRO A 1 143 ? -8.307 1.870 -11.695 1.00 94.19 143 PRO A C 1
ATOM 1107 O O . PRO A 1 143 ? -7.876 1.311 -10.689 1.00 94.19 143 PRO A O 1
ATOM 1110 N N . GLU A 1 144 ? -9.369 1.401 -12.360 1.00 92.06 144 GLU A N 1
ATOM 1111 C CA . GLU A 1 144 ? -10.139 0.215 -11.939 1.00 92.06 144 GLU A CA 1
ATOM 1112 C C . GLU A 1 144 ? -9.307 -1.076 -12.039 1.00 92.06 144 GLU A C 1
ATOM 1114 O O . GLU A 1 144 ? -9.206 -1.845 -11.081 1.00 92.06 144 GLU A O 1
ATOM 1119 N N . GLU A 1 145 ? -8.640 -1.299 -13.176 1.00 93.25 145 GLU A N 1
ATOM 1120 C CA . GLU A 1 145 ? -7.757 -2.457 -13.365 1.00 93.25 145 GLU A CA 1
ATOM 1121 C C . GLU A 1 145 ? -6.564 -2.419 -12.404 1.00 93.25 145 GLU A C 1
ATOM 1123 O O . GLU A 1 145 ? -6.176 -3.443 -11.835 1.00 93.25 145 GLU A O 1
ATOM 1128 N N . THR A 1 146 ? -6.011 -1.228 -12.167 1.00 94.94 146 THR A N 1
ATOM 1129 C CA . THR A 1 146 ? -4.956 -1.022 -11.172 1.00 94.94 146 THR A CA 1
ATOM 1130 C C . THR A 1 146 ? -5.444 -1.359 -9.768 1.00 94.94 146 THR A C 1
ATOM 1132 O O . THR A 1 146 ? -4.718 -2.006 -9.012 1.00 94.94 146 THR A O 1
ATOM 1135 N N . MET A 1 147 ? -6.670 -0.971 -9.413 1.00 94.56 147 MET A N 1
ATOM 1136 C CA . MET A 1 147 ? -7.258 -1.266 -8.109 1.00 94.56 147 MET A CA 1
ATOM 1137 C C . MET A 1 147 ? -7.462 -2.774 -7.906 1.00 94.56 147 MET A C 1
ATOM 1139 O O . MET A 1 147 ? -7.115 -3.313 -6.850 1.00 94.56 147 MET A O 1
ATOM 1143 N N . LEU A 1 148 ? -7.928 -3.489 -8.936 1.00 92.25 148 LEU A N 1
ATOM 1144 C CA . LEU A 1 148 ? -8.019 -4.953 -8.920 1.00 92.25 148 LEU A CA 1
ATOM 1145 C C . LEU A 1 148 ? -6.641 -5.602 -8.729 1.00 92.25 148 LEU A C 1
ATOM 1147 O O . LEU A 1 148 ? -6.479 -6.491 -7.884 1.00 92.25 148 LEU A O 1
ATOM 1151 N N . ALA A 1 149 ? -5.631 -5.134 -9.467 1.00 93.12 149 ALA A N 1
ATOM 1152 C CA . ALA A 1 149 ? -4.265 -5.627 -9.339 1.00 93.12 149 ALA A CA 1
ATOM 1153 C C . ALA A 1 149 ? -3.690 -5.354 -7.937 1.00 93.12 149 ALA A C 1
ATOM 1155 O O . ALA A 1 149 ? -3.109 -6.258 -7.334 1.00 93.12 149 ALA A O 1
ATOM 1156 N N . LEU A 1 150 ? -3.908 -4.159 -7.374 1.00 94.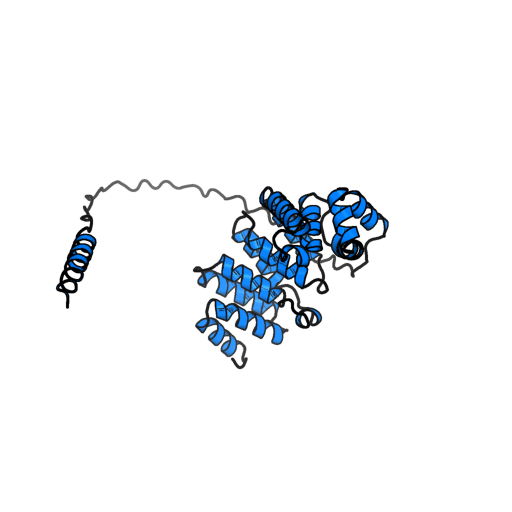00 150 LEU A N 1
ATOM 1157 C CA . LEU A 1 150 ? -3.530 -3.816 -5.999 1.00 94.00 150 LEU A CA 1
ATOM 1158 C C . LEU A 1 150 ? -4.185 -4.749 -4.981 1.00 94.00 150 LEU A C 1
ATOM 1160 O O . LEU A 1 150 ? -3.491 -5.238 -4.092 1.00 94.00 150 LEU A O 1
ATOM 1164 N N . GLY A 1 151 ? -5.476 -5.057 -5.126 1.00 90.62 151 GLY A N 1
ATOM 1165 C CA . GLY A 1 151 ? -6.171 -6.015 -4.262 1.00 90.62 151 GLY A CA 1
ATOM 1166 C C . GLY A 1 151 ? -5.501 -7.389 -4.253 1.00 90.62 151 GLY A C 1
ATOM 1167 O O . GLY A 1 151 ? -5.241 -7.956 -3.187 1.00 90.62 151 GLY A O 1
ATOM 1168 N N . VAL A 1 152 ? -5.133 -7.894 -5.433 1.00 91.12 152 VAL A N 1
ATOM 1169 C CA . VAL A 1 152 ? -4.394 -9.158 -5.573 1.00 91.12 152 VAL A CA 1
ATOM 1170 C C . VAL A 1 152 ? -3.010 -9.072 -4.922 1.00 91.12 152 VAL A C 1
ATOM 1172 O O . VAL A 1 152 ? -2.627 -9.981 -4.178 1.00 91.12 152 VAL A O 1
ATOM 1175 N N . VAL A 1 153 ? -2.265 -7.992 -5.174 1.00 91.69 153 VAL A N 1
ATOM 1176 C CA . VAL A 1 153 ? -0.916 -7.786 -4.622 1.00 91.69 153 VAL A CA 1
ATOM 1177 C C . VAL A 1 153 ? -0.961 -7.717 -3.103 1.00 91.69 153 VAL A C 1
ATOM 1179 O O . VAL A 1 153 ? -0.208 -8.435 -2.445 1.00 91.69 153 VAL A O 1
ATOM 1182 N N . MET A 1 154 ? -1.865 -6.913 -2.536 1.00 89.38 154 MET A N 1
ATOM 1183 C CA . MET A 1 154 ? -2.011 -6.764 -1.089 1.00 89.38 154 MET A CA 1
ATOM 1184 C C . MET A 1 154 ? -2.284 -8.113 -0.441 1.00 89.38 154 MET A C 1
ATOM 1186 O O . MET A 1 154 ? -1.574 -8.478 0.490 1.00 89.38 154 MET A O 1
ATOM 1190 N N . GLN A 1 155 ? -3.195 -8.926 -0.979 1.00 86.38 155 GLN A N 1
ATOM 1191 C CA . GLN A 1 155 ? -3.466 -10.264 -0.443 1.00 86.38 155 GLN A CA 1
ATOM 1192 C C . GLN A 1 155 ? -2.242 -11.193 -0.494 1.00 86.38 155 GLN A C 1
ATOM 1194 O O . GLN A 1 155 ? -1.948 -11.877 0.491 1.00 86.38 155 GLN A O 1
ATOM 1199 N N . ARG A 1 156 ? -1.510 -11.214 -1.614 1.00 88.38 156 ARG A N 1
ATOM 1200 C CA . ARG A 1 156 ? -0.392 -12.148 -1.843 1.00 88.38 156 ARG A CA 1
ATOM 1201 C C . ARG A 1 156 ? 0.907 -11.745 -1.164 1.00 88.38 156 ARG A C 1
ATOM 1203 O O . ARG A 1 156 ? 1.721 -12.618 -0.863 1.00 88.38 156 ARG A O 1
ATOM 1210 N N . MET A 1 157 ? 1.153 -10.452 -1.002 1.00 85.81 157 MET A N 1
ATOM 1211 C CA . MET A 1 157 ? 2.397 -9.951 -0.436 1.00 85.81 157 MET A CA 1
ATOM 1212 C C . MET A 1 157 ? 2.449 -10.285 1.059 1.00 85.81 157 MET A C 1
ATOM 1214 O O . MET A 1 157 ? 1.521 -9.992 1.818 1.00 85.81 157 MET A O 1
ATOM 1218 N N . GLY A 1 158 ? 3.518 -10.969 1.466 1.00 77.00 158 GLY A N 1
ATOM 1219 C CA . GLY A 1 158 ? 3.732 -11.383 2.852 1.00 77.00 158 GLY A CA 1
ATOM 1220 C C . GLY A 1 158 ? 4.263 -10.253 3.735 1.00 77.00 158 GLY A C 1
ATOM 1221 O O . GLY A 1 158 ? 4.576 -9.165 3.257 1.00 77.00 158 GLY A O 1
ATOM 1222 N N . HIS A 1 159 ? 4.428 -10.545 5.023 1.00 74.75 159 HIS A N 1
ATOM 1223 C CA . HIS A 1 159 ? 4.932 -9.606 6.033 1.00 74.75 159 HIS A CA 1
ATOM 1224 C C . HIS A 1 159 ? 6.399 -9.181 5.831 1.00 74.75 159 HIS A C 1
ATOM 1226 O O . HIS A 1 159 ? 6.857 -8.201 6.408 1.00 74.75 159 HIS A O 1
ATOM 1232 N N . HIS A 1 160 ? 7.152 -9.893 4.988 1.00 77.25 160 HIS A N 1
ATOM 1233 C CA . HIS A 1 160 ? 8.563 -9.607 4.704 1.00 77.25 160 HIS A CA 1
ATOM 1234 C C . HIS A 1 160 ? 8.801 -8.418 3.750 1.00 77.25 160 HIS A C 1
ATOM 1236 O O . HIS A 1 160 ? 9.960 -8.120 3.463 1.00 77.25 160 HIS A O 1
ATOM 1242 N N . PHE A 1 161 ? 7.739 -7.774 3.248 1.00 84.12 161 PHE A N 1
ATOM 1243 C CA . PHE A 1 161 ? 7.796 -6.625 2.328 1.00 84.12 161 PHE A CA 1
ATOM 1244 C C . PHE A 1 161 ? 7.007 -5.414 2.873 1.00 84.12 161 PHE A C 1
ATOM 1246 O O . PHE A 1 161 ? 6.027 -4.974 2.263 1.00 84.12 161 PHE A O 1
ATOM 1253 N N . PRO A 1 162 ? 7.331 -4.923 4.084 1.00 82.31 162 PRO A N 1
ATOM 1254 C CA . PRO A 1 162 ? 6.503 -3.924 4.753 1.00 82.31 162 PRO A CA 1
ATOM 1255 C C . PRO A 1 162 ? 6.610 -2.530 4.110 1.00 82.31 162 PRO A C 1
ATOM 1257 O O . PRO A 1 162 ? 5.624 -1.797 4.083 1.00 82.31 162 PRO A O 1
ATOM 1260 N N . GLU A 1 163 ? 7.768 -2.160 3.554 1.00 85.31 163 GLU A N 1
ATOM 1261 C CA . GLU A 1 163 ? 7.968 -0.860 2.893 1.00 85.31 163 GLU A CA 1
ATOM 1262 C C . GLU A 1 163 ? 7.189 -0.789 1.571 1.00 85.31 163 GLU A C 1
ATOM 1264 O O . GLU A 1 163 ? 6.516 0.201 1.281 1.00 85.31 163 GLU A O 1
ATOM 1269 N N . GLU A 1 164 ? 7.181 -1.889 0.820 1.00 90.25 164 GLU A N 1
ATOM 1270 C CA . GLU A 1 164 ? 6.458 -2.034 -0.442 1.00 90.25 164 GLU A CA 1
ATOM 1271 C C . GLU A 1 164 ? 4.954 -1.984 -0.222 1.00 90.25 164 GLU A C 1
ATOM 1273 O O . GLU A 1 164 ? 4.243 -1.269 -0.930 1.00 90.25 164 GLU A O 1
ATOM 1278 N N . LYS A 1 165 ? 4.464 -2.711 0.788 1.00 88.31 165 LYS A N 1
ATOM 1279 C CA . LYS A 1 165 ? 3.057 -2.655 1.183 1.00 88.31 165 LYS A CA 1
ATOM 1280 C C . LYS A 1 165 ? 2.645 -1.254 1.593 1.00 88.31 165 LYS A C 1
ATOM 1282 O O . LYS A 1 165 ? 1.639 -0.755 1.096 1.00 88.31 165 LYS A O 1
ATOM 1287 N N . GLN A 1 166 ? 3.423 -0.600 2.455 1.00 87.69 166 GLN A N 1
ATOM 1288 C CA . GLN A 1 166 ? 3.158 0.776 2.863 1.00 87.69 166 GLN A CA 1
ATOM 1289 C C . GLN A 1 166 ? 3.059 1.706 1.647 1.00 87.69 166 GLN A C 1
ATOM 1291 O O . GLN A 1 166 ? 2.121 2.500 1.559 1.00 87.69 166 GLN A O 1
ATOM 1296 N N . TYR A 1 167 ? 3.997 1.601 0.707 1.00 90.62 167 TYR A N 1
ATOM 1297 C CA . TYR A 1 167 ? 3.987 2.408 -0.508 1.00 90.62 167 TYR A CA 1
ATOM 1298 C C . TYR A 1 167 ? 2.742 2.153 -1.370 1.00 90.62 167 TYR A C 1
ATOM 1300 O O . TYR A 1 167 ? 2.072 3.098 -1.784 1.00 90.62 167 TYR A O 1
ATOM 1308 N N . LEU A 1 168 ? 2.380 0.888 -1.588 1.00 93.69 168 LEU A N 1
ATOM 1309 C CA . LEU A 1 168 ? 1.211 0.502 -2.383 1.00 93.69 168 LEU A CA 1
ATOM 1310 C C . LEU A 1 168 ? -0.120 0.919 -1.724 1.00 93.69 168 LEU A C 1
ATOM 1312 O O . LEU A 1 168 ? -1.040 1.370 -2.410 1.00 93.69 168 LEU A O 1
ATOM 1316 N N . LEU A 1 169 ? -0.212 0.858 -0.392 1.00 92.50 169 LEU A N 1
ATOM 1317 C CA . LEU A 1 169 ? -1.363 1.375 0.358 1.00 92.50 169 LEU A CA 1
ATOM 1318 C C . LEU A 1 169 ? -1.499 2.892 0.204 1.00 92.50 169 LEU A C 1
ATOM 1320 O O . LEU A 1 169 ? -2.599 3.395 -0.005 1.00 92.50 169 LEU A O 1
ATOM 1324 N N . GLN A 1 170 ? -0.393 3.636 0.256 1.00 90.94 170 GLN A N 1
ATOM 1325 C CA . GLN A 1 170 ? -0.417 5.081 0.009 1.00 90.94 170 GLN A CA 1
ATOM 1326 C C . GLN A 1 170 ? -0.778 5.412 -1.441 1.00 90.94 170 GLN A C 1
ATOM 1328 O O . GLN A 1 170 ? -1.496 6.380 -1.690 1.00 90.94 170 GLN A O 1
ATOM 1333 N N . PHE A 1 171 ? -0.303 4.608 -2.393 1.00 93.12 171 PHE A N 1
ATOM 1334 C CA . PHE A 1 171 ? -0.638 4.759 -3.805 1.00 93.12 171 PHE A CA 1
ATOM 1335 C C . PHE A 1 171 ? -2.138 4.565 -4.067 1.00 93.12 171 PHE A C 1
ATOM 1337 O O . PHE A 1 171 ? -2.712 5.315 -4.851 1.00 93.12 171 PHE A O 1
ATOM 1344 N N . THR A 1 172 ? -2.799 3.659 -3.337 1.00 92.75 172 THR A N 1
ATOM 1345 C CA . THR A 1 172 ? -4.254 3.420 -3.431 1.00 92.75 172 THR A CA 1
ATOM 1346 C C . THR A 1 172 ? -5.072 4.713 -3.303 1.00 92.75 172 THR A C 1
ATOM 1348 O O . THR A 1 172 ? -6.030 4.920 -4.045 1.00 92.75 172 THR A O 1
ATOM 1351 N N . ALA A 1 173 ? -4.683 5.632 -2.411 1.00 89.81 173 ALA A N 1
ATOM 1352 C CA . ALA A 1 173 ? -5.405 6.894 -2.223 1.00 89.81 173 ALA A CA 1
ATOM 1353 C C . ALA A 1 173 ? -5.308 7.864 -3.411 1.00 89.81 173 ALA A C 1
ATOM 1355 O O . ALA A 1 173 ? -6.104 8.798 -3.489 1.00 89.81 173 ALA A O 1
ATOM 1356 N N . LYS A 1 174 ? -4.348 7.664 -4.321 1.00 90.06 174 LYS A N 1
ATOM 1357 C CA . LYS A 1 174 ? -4.142 8.522 -5.497 1.00 90.06 174 LYS A CA 1
ATOM 1358 C C . LYS A 1 174 ? -4.966 8.095 -6.709 1.00 90.06 174 LYS A C 1
ATOM 1360 O O . LYS A 1 174 ? -5.114 8.892 -7.627 1.00 90.06 174 LYS A O 1
ATOM 1365 N N . LEU A 1 175 ? -5.478 6.865 -6.724 1.00 92.25 175 LEU A N 1
ATOM 1366 C CA . LEU A 1 175 ? -6.226 6.345 -7.866 1.00 92.25 175 LEU A CA 1
ATOM 1367 C C . LEU A 1 175 ? -7.572 7.048 -8.017 1.00 92.25 175 LEU A C 1
ATOM 1369 O O . LEU A 1 175 ? -8.250 7.333 -7.030 1.00 92.25 175 LEU A O 1
ATOM 1373 N N . ASP A 1 176 ? -7.985 7.287 -9.255 1.00 94.44 176 ASP A N 1
ATOM 1374 C CA . ASP A 1 176 ? -9.300 7.846 -9.566 1.00 94.44 176 ASP A CA 1
ATOM 1375 C C . ASP A 1 176 ? -10.358 6.731 -9.631 1.00 94.44 176 ASP A C 1
ATOM 1377 O O . ASP A 1 176 ? -10.841 6.353 -10.692 1.00 94.44 176 ASP A O 1
ATOM 1381 N N . VAL A 1 177 ? -10.644 6.142 -8.468 1.00 92.06 177 V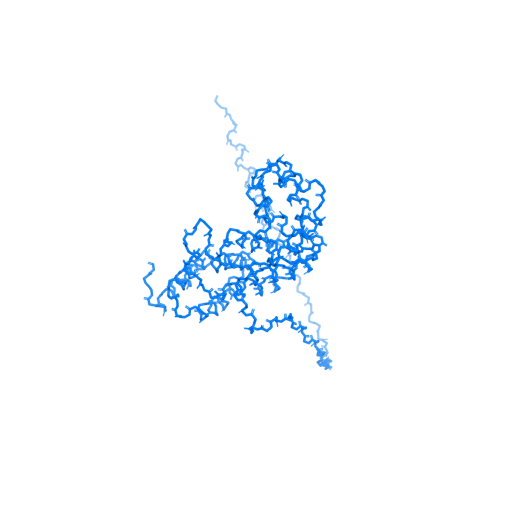AL A N 1
ATOM 1382 C CA . VAL A 1 177 ? -11.743 5.189 -8.239 1.00 92.06 177 VAL A CA 1
ATOM 1383 C C . VAL A 1 177 ? -12.624 5.691 -7.084 1.00 92.06 177 VAL A C 1
ATOM 1385 O O . VAL A 1 177 ? -12.146 6.507 -6.280 1.00 92.06 177 VAL A O 1
ATOM 1388 N N . PRO A 1 178 ? -13.884 5.231 -6.959 1.00 91.44 178 PRO A N 1
ATOM 1389 C CA . PRO A 1 178 ? -14.760 5.614 -5.853 1.00 91.44 178 PRO A CA 1
ATOM 1390 C C . PRO A 1 178 ? -14.118 5.401 -4.474 1.00 91.44 178 PRO A C 1
ATOM 1392 O O . PRO A 1 178 ? -13.405 4.420 -4.238 1.00 91.44 178 PRO A O 1
ATOM 1395 N N . ASP A 1 179 ? -14.380 6.317 -3.539 1.00 90.19 179 ASP A N 1
ATOM 1396 C CA . ASP A 1 179 ? -13.819 6.260 -2.182 1.00 90.19 179 ASP A CA 1
ATOM 1397 C C . ASP A 1 179 ? -14.238 4.979 -1.448 1.00 90.19 179 ASP A C 1
ATOM 1399 O O . ASP A 1 179 ? -13.473 4.448 -0.644 1.00 90.19 179 ASP A O 1
ATOM 1403 N N . GLU A 1 180 ? -15.426 4.447 -1.744 1.00 89.19 180 GLU A N 1
ATOM 1404 C CA . GLU A 1 180 ? -15.915 3.185 -1.194 1.00 89.19 180 GLU A CA 1
ATOM 1405 C C . GLU A 1 180 ? -15.010 2.002 -1.567 1.00 89.19 180 GLU A C 1
ATOM 1407 O O . GLU A 1 180 ? -14.693 1.184 -0.702 1.00 89.19 180 GLU A O 1
ATOM 1412 N N . GLU A 1 181 ? -14.531 1.939 -2.811 1.00 90.00 181 GLU A N 1
ATOM 1413 C CA . GLU A 1 181 ? -13.648 0.865 -3.285 1.00 90.00 181 GLU A CA 1
ATOM 1414 C C . GLU A 1 181 ? -12.262 0.959 -2.638 1.00 90.00 181 GLU A C 1
ATOM 1416 O O . GLU A 1 181 ? -11.708 -0.041 -2.169 1.00 90.00 181 GLU A O 1
ATOM 1421 N N . LYS A 1 182 ? -11.715 2.179 -2.527 1.00 91.81 182 LYS A N 1
ATOM 1422 C CA . LYS A 1 182 ? -10.464 2.433 -1.787 1.00 91.81 182 LYS A CA 1
ATOM 1423 C C . LYS A 1 182 ? -10.611 2.015 -0.333 1.00 91.81 182 LYS A C 1
ATOM 1425 O O . LYS A 1 182 ? -9.741 1.337 0.215 1.00 91.81 182 LYS A O 1
ATOM 1430 N N . ALA A 1 183 ? -11.712 2.423 0.295 1.00 91.31 183 ALA A N 1
ATOM 1431 C CA . ALA A 1 183 ? -11.995 2.124 1.685 1.00 91.31 183 ALA A CA 1
ATOM 1432 C C . ALA A 1 183 ? -12.120 0.616 1.917 1.00 91.31 183 ALA A C 1
ATOM 1434 O O . ALA A 1 183 ? -11.576 0.134 2.904 1.00 91.31 183 ALA A O 1
ATOM 1435 N N . GLU A 1 184 ? -12.761 -0.140 1.023 1.00 91.31 184 GLU A N 1
ATOM 1436 C CA . GLU A 1 184 ? -12.875 -1.597 1.148 1.00 91.31 184 GLU A CA 1
ATOM 1437 C C . GLU A 1 184 ? -11.499 -2.273 1.236 1.00 91.31 184 GLU A C 1
ATOM 1439 O O . GLU A 1 184 ? -11.242 -3.039 2.171 1.00 91.31 184 GLU A O 1
ATOM 1444 N N . LEU A 1 185 ? -10.582 -1.933 0.326 1.00 91.94 185 LEU A N 1
ATOM 1445 C CA . LEU A 1 185 ? -9.225 -2.484 0.321 1.00 91.94 185 LEU A CA 1
ATOM 1446 C C . LEU A 1 185 ? -8.434 -2.087 1.576 1.00 91.94 185 LEU A C 1
ATOM 1448 O O . LEU A 1 185 ? -7.796 -2.935 2.207 1.00 91.94 185 LEU A O 1
ATOM 1452 N N . LEU A 1 186 ? -8.504 -0.815 1.975 1.00 93.25 186 LEU A N 1
ATOM 1453 C CA . LEU A 1 186 ? -7.815 -0.305 3.164 1.00 93.25 186 LEU A CA 1
ATOM 1454 C C . LEU A 1 186 ? -8.365 -0.931 4.455 1.00 93.25 186 LEU A C 1
ATOM 1456 O O . LEU A 1 186 ? -7.599 -1.275 5.353 1.00 93.25 186 LEU A O 1
ATOM 1460 N N . VAL A 1 187 ? -9.680 -1.135 4.550 1.00 92.88 187 VAL A N 1
ATOM 1461 C CA . VAL A 1 187 ? -10.324 -1.817 5.683 1.00 92.88 187 VAL A CA 1
ATOM 1462 C C . VAL A 1 187 ? -9.901 -3.278 5.748 1.00 92.88 187 VAL A C 1
ATOM 1464 O O . VAL A 1 187 ? -9.618 -3.780 6.838 1.00 92.88 187 VAL A O 1
ATOM 1467 N N . ALA A 1 188 ? -9.853 -3.963 4.605 1.00 90.94 188 ALA A N 1
ATOM 1468 C CA . ALA A 1 188 ? -9.416 -5.350 4.538 1.00 90.94 188 ALA A CA 1
ATOM 1469 C C . ALA A 1 188 ? -7.968 -5.503 5.029 1.00 90.94 188 ALA A C 1
ATOM 1471 O O . ALA A 1 188 ? -7.702 -6.367 5.867 1.00 90.94 188 ALA A O 1
ATOM 1472 N N . GLU A 1 189 ? -7.054 -4.633 4.589 1.00 89.56 189 GLU A N 1
ATOM 1473 C CA . GLU A 1 189 ? -5.663 -4.674 5.057 1.00 89.56 189 GLU A CA 1
ATOM 1474 C C . GLU A 1 189 ? -5.545 -4.254 6.532 1.00 89.56 189 GLU A C 1
ATOM 1476 O O . GLU A 1 189 ? -4.792 -4.869 7.284 1.00 89.56 189 GLU A O 1
ATOM 1481 N N . ALA A 1 190 ? -6.344 -3.291 7.004 1.00 90.31 190 ALA A N 1
ATOM 1482 C CA . ALA A 1 190 ? -6.363 -2.911 8.418 1.00 90.31 190 ALA A CA 1
ATOM 1483 C C . ALA A 1 190 ? -6.851 -4.034 9.351 1.00 90.31 190 ALA A C 1
ATOM 1485 O O . ALA A 1 190 ? -6.421 -4.126 10.501 1.00 90.31 190 ALA A O 1
ATOM 1486 N N . LYS A 1 191 ? -7.730 -4.913 8.865 1.00 89.62 191 LYS A N 1
ATOM 1487 C CA . LYS A 1 191 ? -8.227 -6.086 9.604 1.00 89.62 191 LYS A CA 1
ATOM 1488 C C . LYS A 1 191 ? -7.322 -7.312 9.478 1.00 89.62 191 LYS A C 1
ATOM 1490 O O . LYS A 1 191 ? -7.598 -8.330 10.111 1.00 89.62 191 LYS A O 1
ATOM 1495 N N . ARG A 1 192 ? -6.274 -7.255 8.656 1.00 84.50 192 ARG A N 1
ATOM 1496 C CA . ARG A 1 192 ? -5.422 -8.413 8.393 1.00 84.50 192 ARG A CA 1
ATOM 1497 C C . ARG A 1 192 ? -4.688 -8.852 9.664 1.00 84.50 192 ARG A C 1
ATOM 1499 O O . ARG A 1 192 ? -4.138 -7.986 10.341 1.00 84.50 192 ARG A O 1
ATOM 1506 N N . PRO A 1 193 ? -4.631 -10.164 9.972 1.00 76.06 193 PRO A N 1
ATOM 1507 C CA . PRO A 1 193 ? -3.883 -10.666 11.119 1.00 76.06 193 PRO A CA 1
ATOM 1508 C C . PRO A 1 193 ? -2.441 -10.167 11.104 1.00 76.06 193 PRO A C 1
ATOM 1510 O O . PRO A 1 193 ? -1.776 -10.206 10.068 1.00 76.06 193 PRO A O 1
ATOM 1513 N N . PHE A 1 194 ? -1.975 -9.709 12.258 1.00 68.75 194 PHE A N 1
ATOM 1514 C CA . PHE A 1 194 ? -0.619 -9.208 12.426 1.00 68.75 194 PHE A CA 1
ATOM 1515 C C . PHE A 1 194 ? 0.377 -10.340 12.586 1.00 68.75 194 PHE A C 1
ATOM 1517 O O . PHE A 1 194 ? 0.158 -11.295 13.332 1.00 68.75 194 PHE A O 1
ATOM 1524 N N . ASP A 1 195 ? 1.515 -10.157 11.938 1.00 68.19 195 ASP A N 1
ATOM 1525 C CA . ASP A 1 195 ? 2.725 -10.894 12.235 1.00 68.19 195 ASP A CA 1
ATOM 1526 C C . ASP A 1 195 ? 3.669 -9.977 13.020 1.00 68.19 195 ASP A C 1
ATOM 1528 O O . ASP A 1 195 ? 4.041 -8.910 12.536 1.00 68.19 195 ASP A O 1
ATOM 1532 N N . ALA A 1 196 ? 4.074 -10.387 14.227 1.00 62.00 196 ALA A N 1
ATOM 1533 C CA . ALA A 1 196 ? 4.957 -9.605 15.097 1.00 62.00 196 ALA A CA 1
ATOM 1534 C C . ALA A 1 196 ? 6.277 -9.180 14.427 1.00 62.00 196 ALA A C 1
ATOM 1536 O O . ALA A 1 196 ? 6.887 -8.188 14.834 1.00 62.00 196 ALA A O 1
ATOM 1537 N N . SER A 1 197 ? 6.704 -9.890 13.379 1.00 61.38 197 SER A N 1
ATOM 1538 C CA . SER A 1 197 ? 7.849 -9.496 12.556 1.00 61.38 197 SER A CA 1
ATOM 1539 C C . SER A 1 197 ? 7.649 -8.160 11.815 1.00 61.38 197 SER A C 1
ATOM 1541 O O . SER A 1 197 ? 8.636 -7.463 11.569 1.00 61.38 197 SER A O 1
ATOM 1543 N N . GLU A 1 198 ? 6.406 -7.732 11.553 1.00 60.31 198 GLU A N 1
ATOM 1544 C CA . GLU A 1 198 ? 6.073 -6.467 10.873 1.00 60.31 198 GLU A CA 1
ATOM 1545 C C . GLU A 1 198 ? 6.330 -5.218 11.732 1.00 60.31 198 GLU A C 1
ATOM 1547 O O . GLU A 1 198 ? 6.503 -4.129 11.192 1.00 60.31 198 GLU A O 1
ATOM 1552 N N . ALA A 1 199 ? 6.386 -5.342 13.063 1.00 55.44 199 ALA A N 1
ATOM 1553 C CA . ALA A 1 199 ? 6.602 -4.200 13.961 1.00 55.44 199 ALA A CA 1
ATOM 1554 C C . ALA A 1 199 ? 8.082 -3.819 14.149 1.00 55.44 199 ALA A C 1
ATOM 1556 O O . ALA A 1 199 ? 8.385 -2.824 14.804 1.00 55.44 199 ALA A O 1
ATOM 1557 N N . SER A 1 200 ? 9.009 -4.614 13.608 1.00 51.25 200 SER A N 1
ATOM 1558 C CA . SER A 1 200 ? 10.451 -4.463 13.855 1.00 51.25 200 SER A CA 1
ATOM 1559 C C . SER A 1 200 ? 11.186 -3.560 12.849 1.00 51.25 200 SER A C 1
ATOM 1561 O O . SER A 1 200 ? 12.384 -3.317 13.003 1.00 51.25 200 SER A O 1
ATOM 1563 N N . GLY A 1 201 ? 10.487 -3.058 11.824 1.00 53.66 201 GLY A N 1
ATOM 1564 C CA . GLY A 1 201 ? 11.064 -2.283 10.723 1.00 53.66 201 GLY A CA 1
ATOM 1565 C C . GLY A 1 201 ? 10.960 -0.759 10.863 1.00 53.66 201 GLY A C 1
ATOM 1566 O O . GLY A 1 201 ? 10.306 -0.227 11.755 1.00 53.66 201 GLY A O 1
ATOM 1567 N N . LYS A 1 202 ? 11.603 -0.045 9.926 1.00 53.84 202 LYS A N 1
ATOM 1568 C CA . LYS A 1 202 ? 11.394 1.400 9.701 1.00 53.84 202 LYS A CA 1
ATOM 1569 C C . LYS A 1 202 ? 10.027 1.702 9.071 1.00 53.84 202 LYS A C 1
ATOM 1571 O O . LYS A 1 202 ? 9.535 2.823 9.197 1.00 53.84 202 LYS A O 1
ATOM 1576 N N . ALA A 1 203 ? 9.434 0.719 8.393 1.00 59.38 203 ALA A N 1
ATOM 1577 C CA . ALA A 1 203 ? 8.083 0.785 7.855 1.00 59.38 203 ALA A CA 1
ATOM 1578 C C . ALA A 1 203 ? 7.049 0.877 8.982 1.00 59.38 203 ALA A C 1
ATOM 1580 O O . ALA A 1 203 ? 7.187 0.231 10.023 1.00 59.38 203 ALA A O 1
ATOM 1581 N N . ARG A 1 204 ? 5.988 1.664 8.774 1.00 62.78 204 ARG A N 1
ATOM 1582 C CA . ARG A 1 204 ? 4.848 1.636 9.692 1.00 62.78 204 ARG A CA 1
ATOM 1583 C C . ARG A 1 204 ? 4.171 0.272 9.608 1.00 62.78 204 ARG A C 1
ATOM 1585 O O . ARG A 1 204 ? 4.064 -0.322 8.541 1.00 62.78 204 ARG A O 1
ATOM 1592 N N . PHE A 1 205 ? 3.636 -0.163 10.739 1.00 71.25 205 PHE A N 1
ATOM 1593 C CA . PHE A 1 205 ? 2.752 -1.317 10.830 1.00 71.25 205 PHE A CA 1
ATOM 1594 C C . PHE A 1 205 ? 1.586 -1.211 9.820 1.00 71.25 205 PHE A C 1
ATOM 1596 O O . PHE A 1 205 ? 0.916 -0.175 9.767 1.00 71.25 205 PHE A O 1
ATOM 1603 N N . ASN A 1 206 ? 1.341 -2.265 9.029 1.00 76.94 206 ASN A N 1
ATOM 1604 C CA . ASN A 1 206 ? 0.433 -2.239 7.870 1.00 76.94 206 ASN A CA 1
ATOM 1605 C C . ASN A 1 206 ? -0.990 -1.755 8.219 1.00 76.94 206 ASN A C 1
ATOM 1607 O O . ASN A 1 206 ? -1.450 -0.805 7.588 1.00 76.94 206 ASN A O 1
ATOM 1611 N N . PRO A 1 207 ? -1.667 -2.271 9.264 1.00 83.19 207 PRO A N 1
ATOM 1612 C CA . PRO A 1 207 ? -2.939 -1.716 9.714 1.00 83.19 207 PRO A CA 1
ATOM 1613 C C . PRO A 1 207 ? -2.909 -0.259 10.164 1.00 83.19 207 PRO A C 1
ATOM 1615 O O . PRO A 1 207 ? -3.873 0.464 9.928 1.00 83.19 207 PRO A O 1
ATOM 1618 N N . SER A 1 208 ? -1.815 0.203 10.777 1.00 84.94 208 SER A N 1
ATOM 1619 C CA . SER A 1 208 ? -1.661 1.626 11.104 1.00 84.94 208 SER A CA 1
ATOM 1620 C C . SER A 1 208 ? -1.563 2.462 9.830 1.00 84.94 208 SER A C 1
ATOM 1622 O O . SER A 1 208 ? -2.228 3.489 9.726 1.00 84.94 208 SER A O 1
ATOM 1624 N N . MET A 1 209 ? -0.798 2.008 8.833 1.00 88.31 209 MET A N 1
ATOM 1625 C CA . MET A 1 209 ? -0.716 2.694 7.545 1.00 88.31 209 MET A CA 1
ATOM 1626 C C . MET A 1 209 ? -2.058 2.682 6.807 1.00 88.31 209 MET A C 1
ATOM 1628 O O . MET A 1 209 ? -2.501 3.725 6.339 1.00 88.31 209 MET A O 1
ATOM 1632 N N . ALA A 1 210 ? -2.739 1.539 6.746 1.00 90.75 210 ALA A N 1
ATOM 1633 C CA . ALA A 1 210 ? -4.045 1.426 6.110 1.00 90.75 210 ALA A CA 1
ATOM 1634 C C . ALA A 1 210 ? -5.081 2.345 6.783 1.00 90.75 210 ALA A C 1
ATOM 1636 O O . ALA A 1 210 ? -5.799 3.064 6.090 1.00 90.75 210 ALA A O 1
ATOM 1637 N N . LEU A 1 211 ? -5.097 2.412 8.121 1.00 90.69 211 LEU A N 1
ATOM 1638 C CA . LEU A 1 211 ? -5.941 3.348 8.870 1.00 90.69 211 LEU A CA 1
ATOM 1639 C C . LEU A 1 211 ? -5.554 4.812 8.623 1.00 90.69 211 LEU A C 1
ATOM 1641 O O . LEU A 1 211 ? -6.433 5.657 8.488 1.00 90.69 211 LEU A O 1
ATOM 1645 N N . PHE A 1 212 ? -4.261 5.124 8.556 1.00 90.88 212 PHE A N 1
ATOM 1646 C CA . PHE A 1 212 ? -3.787 6.469 8.239 1.00 90.88 212 PHE A CA 1
ATOM 1647 C C . PHE A 1 212 ? -4.277 6.921 6.858 1.00 90.88 212 PHE A C 1
ATOM 1649 O O . PHE A 1 212 ? -4.817 8.018 6.718 1.00 90.88 212 PHE A O 1
ATOM 1656 N N . VAL A 1 213 ? -4.132 6.065 5.845 1.00 91.88 213 VAL A N 1
ATOM 1657 C CA . VAL A 1 213 ? -4.604 6.347 4.484 1.00 91.88 213 VAL A CA 1
ATOM 1658 C C . VAL A 1 213 ? -6.130 6.480 4.461 1.00 91.88 213 VAL A C 1
ATOM 1660 O O . VAL A 1 213 ? -6.648 7.425 3.871 1.00 91.88 213 VAL A O 1
ATOM 1663 N N . LEU A 1 214 ? -6.846 5.603 5.167 1.00 92.06 214 LEU A N 1
ATOM 1664 C CA . LEU A 1 214 ? -8.300 5.668 5.309 1.00 92.06 214 LEU A CA 1
ATOM 1665 C C . LEU A 1 214 ? -8.761 6.972 5.978 1.00 92.06 214 LEU A C 1
ATOM 1667 O O . LEU A 1 214 ? -9.732 7.585 5.544 1.00 92.06 214 LEU A O 1
ATOM 1671 N N . GLY A 1 215 ? -8.065 7.425 7.019 1.00 90.31 215 GLY A N 1
ATOM 1672 C CA . GLY A 1 215 ? -8.387 8.680 7.690 1.00 90.31 215 GLY A CA 1
ATOM 1673 C C . GLY A 1 215 ? -8.154 9.903 6.802 1.00 90.31 215 GLY A C 1
ATOM 1674 O O . GLY A 1 215 ? -8.958 10.830 6.835 1.00 90.31 215 GLY A O 1
ATOM 1675 N N . ASN A 1 216 ? -7.128 9.880 5.945 1.00 89.81 216 ASN A N 1
ATOM 1676 C CA . ASN A 1 216 ? -6.932 10.922 4.932 1.00 89.81 216 ASN A CA 1
ATOM 1677 C C . ASN A 1 216 ? -8.028 10.893 3.856 1.00 89.81 216 ASN A C 1
ATOM 1679 O O . ASN A 1 216 ? -8.493 11.950 3.439 1.00 89.81 216 ASN A O 1
ATOM 1683 N N . LEU A 1 217 ? -8.472 9.702 3.438 1.00 89.62 217 LEU A N 1
ATOM 1684 C CA . LEU A 1 217 ? -9.586 9.542 2.498 1.00 89.62 217 LEU A CA 1
ATOM 1685 C C . LEU A 1 217 ? -10.887 10.147 3.056 1.00 89.62 217 LEU A C 1
ATOM 1687 O O . LEU A 1 217 ? -11.630 10.818 2.347 1.00 89.62 217 LEU A O 1
ATOM 1691 N N . TYR A 1 218 ? -11.133 9.966 4.356 1.00 87.31 218 TYR A N 1
ATOM 1692 C CA . TYR A 1 218 ? -12.294 10.506 5.069 1.00 87.31 218 TYR A CA 1
ATOM 1693 C C . TYR A 1 218 ? -12.017 11.825 5.808 1.00 87.31 218 TYR A C 1
ATOM 1695 O O . TYR A 1 218 ? -12.727 12.145 6.765 1.00 87.31 218 TYR A O 1
ATOM 1703 N N . GLN A 1 219 ? -11.022 12.612 5.395 1.00 83.94 219 GLN A N 1
ATOM 1704 C CA . GLN A 1 219 ? -10.706 13.878 6.060 1.00 83.94 219 GLN A CA 1
ATOM 1705 C C . GLN A 1 219 ? -11.928 14.823 6.066 1.00 83.94 219 GLN A C 1
ATOM 1707 O O . GLN A 1 219 ? -12.536 15.082 5.027 1.00 83.94 219 GLN A O 1
ATOM 1712 N N . GLY A 1 220 ? -12.322 15.327 7.244 1.00 80.50 220 GLY A N 1
ATOM 1713 C CA . GLY A 1 220 ? -13.539 16.131 7.431 1.00 80.50 220 GLY A CA 1
ATOM 1714 C C . GLY A 1 220 ? -14.845 15.322 7.500 1.00 80.50 220 GLY A C 1
ATOM 1715 O O . GLY A 1 220 ? -15.937 15.896 7.545 1.00 80.50 220 GLY A O 1
ATOM 1716 N N . LYS A 1 221 ? -14.755 13.987 7.481 1.00 83.88 221 LYS A N 1
ATOM 1717 C CA . LYS A 1 221 ? -15.857 13.018 7.589 1.00 83.88 221 LYS A CA 1
ATOM 1718 C C . LYS A 1 221 ? -15.576 11.997 8.703 1.00 83.88 221 LYS A C 1
ATOM 1720 O O . LYS A 1 221 ? -15.979 10.839 8.605 1.00 83.88 221 LYS A O 1
ATOM 1725 N N . GLU A 1 222 ? -14.951 12.424 9.799 1.00 81.94 222 GLU A N 1
ATOM 1726 C CA . GLU A 1 222 ? -14.434 11.575 10.888 1.00 81.94 222 GLU A CA 1
ATOM 1727 C C . GLU A 1 222 ? -15.511 10.657 11.494 1.00 81.94 222 GLU A C 1
ATOM 1729 O O . GLU A 1 222 ? -15.236 9.521 11.885 1.00 81.94 222 GLU A O 1
ATOM 1734 N N . LYS A 1 223 ? -16.779 11.093 11.476 1.00 82.25 223 LYS A N 1
ATOM 1735 C CA . LYS A 1 223 ? -17.938 10.285 11.900 1.00 82.25 223 LYS A CA 1
ATOM 1736 C C . LYS A 1 223 ? -18.066 8.939 11.164 1.00 82.25 223 LYS A C 1
ATOM 1738 O O . LYS A 1 223 ? -18.646 8.011 11.720 1.00 82.25 223 LYS A O 1
ATOM 1743 N N . HIS A 1 224 ? -17.551 8.835 9.937 1.00 85.75 224 HIS A N 1
ATOM 1744 C CA . HIS A 1 224 ? -17.546 7.605 9.139 1.00 85.75 224 HIS A CA 1
ATOM 1745 C C . HIS A 1 224 ? -16.373 6.682 9.493 1.00 85.75 224 HIS A C 1
ATOM 1747 O O . HIS A 1 224 ? -16.478 5.469 9.332 1.00 85.75 224 HIS A O 1
ATOM 1753 N N . LEU A 1 225 ? -15.285 7.238 10.034 1.00 87.62 225 LEU A N 1
ATOM 1754 C CA . LEU A 1 225 ? -14.091 6.487 10.411 1.00 87.62 225 LEU A CA 1
ATOM 1755 C C . LEU A 1 225 ? -14.297 5.711 11.721 1.00 87.62 225 LEU A C 1
ATOM 1757 O O . LEU A 1 225 ? -13.787 4.604 11.868 1.00 87.62 225 LEU A O 1
ATOM 1761 N N . TYR A 1 226 ? -15.083 6.247 12.662 1.00 89.25 226 TYR A N 1
ATOM 1762 C CA . TYR A 1 226 ? -15.286 5.612 13.969 1.00 89.25 226 TYR A CA 1
ATOM 1763 C C . TYR A 1 226 ? -15.945 4.214 13.914 1.00 89.25 226 TYR A C 1
ATOM 1765 O O . TYR A 1 226 ? -15.436 3.306 14.574 1.00 89.25 226 TYR A O 1
ATOM 1773 N N . PRO A 1 227 ? -17.038 3.973 13.156 1.00 90.75 227 PRO A N 1
ATOM 1774 C CA . PRO A 1 227 ? -17.582 2.621 13.001 1.00 90.75 227 PRO A CA 1
ATOM 1775 C C . PRO A 1 227 ? -16.561 1.642 12.410 1.00 90.75 227 PRO A C 1
ATOM 1777 O O . PRO A 1 227 ? -16.401 0.539 12.924 1.00 90.75 227 PRO A O 1
ATOM 1780 N N . ILE A 1 228 ? -15.807 2.079 11.398 1.00 91.38 228 ILE A N 1
ATOM 1781 C CA . ILE A 1 228 ? -14.762 1.270 10.762 1.00 91.38 228 ILE A CA 1
ATOM 1782 C C . ILE A 1 228 ? -13.664 0.903 11.765 1.00 91.38 228 ILE A C 1
ATOM 1784 O O . ILE A 1 228 ? -13.239 -0.249 11.842 1.00 91.38 228 ILE A O 1
ATOM 1788 N N . LEU A 1 229 ? -13.232 1.871 12.572 1.00 91.88 229 LEU A N 1
ATOM 1789 C CA . LEU A 1 229 ? -12.257 1.652 13.630 1.00 91.88 229 LEU A CA 1
ATOM 1790 C C . LEU A 1 229 ? -12.730 0.590 14.625 1.00 91.88 229 LEU A C 1
ATOM 1792 O O . LEU A 1 229 ? -11.947 -0.285 14.984 1.00 91.88 229 LEU A O 1
ATOM 1796 N N . LYS A 1 230 ? -13.996 0.630 15.061 1.00 92.62 230 LYS A N 1
ATOM 1797 C CA . LYS A 1 230 ? -14.535 -0.392 15.972 1.00 92.62 230 LYS A CA 1
ATOM 1798 C C . LYS A 1 230 ? -14.460 -1.789 15.366 1.00 92.62 230 LYS A C 1
ATOM 1800 O O . LYS A 1 230 ? -14.069 -2.722 16.064 1.00 92.62 230 LYS A O 1
ATOM 1805 N N . ASP A 1 231 ? -14.760 -1.921 14.079 1.00 92.62 231 ASP A N 1
ATOM 1806 C CA . ASP A 1 231 ? -14.647 -3.202 13.386 1.00 92.62 231 ASP A CA 1
ATOM 1807 C C . ASP A 1 231 ? -13.191 -3.679 13.272 1.00 92.62 231 ASP A C 1
ATOM 1809 O O . ASP A 1 231 ? -12.927 -4.875 13.399 1.00 92.62 231 ASP A O 1
ATOM 1813 N N . ILE A 1 232 ? -12.239 -2.767 13.039 1.00 91.75 232 ILE A N 1
ATOM 1814 C CA . ILE A 1 232 ? -10.802 -3.085 13.028 1.00 91.75 232 ILE A CA 1
ATOM 1815 C C . ILE A 1 232 ? -10.359 -3.560 14.418 1.00 91.75 232 ILE A C 1
ATOM 1817 O O . ILE A 1 232 ? -9.713 -4.597 14.540 1.00 91.75 232 ILE A O 1
ATOM 1821 N N . LEU A 1 233 ? -10.747 -2.856 15.485 1.00 92.44 233 LEU A N 1
ATOM 1822 C CA . LEU A 1 233 ? -10.409 -3.244 16.858 1.00 92.44 233 LEU A CA 1
ATOM 1823 C C . LEU A 1 233 ? -11.010 -4.601 17.239 1.00 92.44 233 LEU A C 1
ATOM 1825 O O . LEU A 1 233 ? -10.347 -5.388 17.913 1.00 92.44 233 LEU A O 1
ATOM 1829 N N . ALA A 1 234 ? -12.230 -4.896 16.783 1.00 92.06 234 ALA A N 1
ATOM 1830 C CA . ALA A 1 234 ? -12.872 -6.189 16.996 1.00 92.06 234 ALA A CA 1
ATOM 1831 C C . ALA A 1 234 ? -12.134 -7.338 16.287 1.00 92.06 234 ALA A C 1
ATOM 1833 O O . ALA A 1 234 ? -12.018 -8.423 16.859 1.00 92.06 234 ALA A O 1
ATOM 1834 N N . ALA A 1 235 ? -11.596 -7.102 15.083 1.00 91.25 235 ALA A N 1
ATOM 1835 C CA . ALA A 1 235 ? -10.764 -8.078 14.373 1.00 91.25 235 ALA A CA 1
ATOM 1836 C C . ALA A 1 235 ? -9.457 -8.391 15.128 1.00 91.25 235 ALA A C 1
ATOM 1838 O O . ALA A 1 235 ? -8.963 -9.513 15.063 1.00 91.25 235 ALA A O 1
ATOM 1839 N N . HIS A 1 236 ? -8.955 -7.428 15.907 1.00 89.00 236 HIS A N 1
ATOM 1840 C CA . HIS A 1 236 ? -7.718 -7.527 16.689 1.00 89.00 236 HIS A CA 1
ATOM 1841 C C . HIS A 1 236 ? -7.949 -7.709 18.195 1.00 89.00 236 HIS A C 1
ATOM 1843 O O . HIS A 1 236 ? -7.090 -7.357 19.000 1.00 89.00 236 HIS A O 1
ATOM 1849 N N . LYS A 1 237 ? -9.105 -8.248 18.608 1.00 88.81 237 LYS A N 1
ATOM 1850 C CA . LYS A 1 237 ? -9.478 -8.391 20.032 1.00 88.81 237 LYS A CA 1
ATOM 1851 C C . LYS A 1 237 ? -8.460 -9.156 20.887 1.00 88.81 237 LYS A C 1
ATOM 1853 O O . LYS A 1 237 ? -8.336 -8.878 22.074 1.00 88.81 237 LYS A O 1
ATOM 1858 N N . ASP A 1 238 ? -7.745 -10.099 20.278 1.00 87.88 238 ASP A N 1
ATOM 1859 C CA . ASP A 1 238 ? -6.780 -10.971 20.953 1.00 87.88 238 ASP A CA 1
ATOM 1860 C C . ASP A 1 238 ? -5.346 -10.395 20.914 1.00 87.88 238 ASP A C 1
ATOM 1862 O O . ASP A 1 238 ? -4.410 -11.017 21.411 1.00 87.88 238 ASP A O 1
ATOM 1866 N N . HIS A 1 239 ? -5.183 -9.188 20.358 1.00 86.94 239 HIS A N 1
ATOM 1867 C CA . HIS A 1 239 ? -3.906 -8.517 20.114 1.00 86.94 239 HIS A CA 1
ATOM 1868 C C . HIS A 1 239 ? -3.901 -7.086 20.691 1.00 86.94 239 HIS A C 1
ATOM 1870 O O . HIS A 1 239 ? -4.015 -6.096 19.955 1.00 86.94 239 HIS A O 1
ATOM 1876 N N . PRO A 1 240 ? -3.796 -6.929 22.023 1.00 87.81 240 PRO A N 1
ATOM 1877 C CA . PRO A 1 240 ? -3.891 -5.626 22.687 1.00 87.81 240 PRO A CA 1
ATOM 1878 C C . PRO A 1 240 ? -2.808 -4.627 22.245 1.00 87.81 240 PRO A C 1
ATOM 1880 O O . PRO A 1 240 ? -3.041 -3.419 22.230 1.00 87.81 240 PRO A O 1
ATOM 1883 N N . GLU A 1 241 ? -1.625 -5.103 21.863 1.00 84.81 241 GLU A N 1
ATOM 1884 C CA . GLU A 1 241 ? -0.546 -4.300 21.285 1.00 84.81 241 GLU A CA 1
ATOM 1885 C C . GLU A 1 241 ? -0.955 -3.632 19.966 1.00 84.81 241 GLU A C 1
ATOM 1887 O O . GLU A 1 241 ? -0.686 -2.446 19.772 1.00 84.81 241 GLU A O 1
ATOM 1892 N N . ILE A 1 242 ? -1.683 -4.348 19.105 1.00 84.81 242 ILE A N 1
ATOM 1893 C CA . ILE A 1 242 ? -2.214 -3.814 17.848 1.00 84.81 242 ILE A CA 1
ATOM 1894 C C . ILE A 1 242 ? -3.308 -2.802 18.138 1.00 84.81 242 ILE A C 1
ATOM 1896 O O . ILE A 1 242 ? -3.291 -1.705 17.581 1.00 84.81 242 ILE A O 1
ATOM 1900 N N . GLN A 1 243 ? -4.249 -3.148 19.021 1.00 88.81 243 GLN A N 1
ATOM 1901 C CA . GLN A 1 243 ? -5.348 -2.251 19.365 1.00 88.81 243 GLN A CA 1
ATOM 1902 C C . GLN A 1 243 ? -4.823 -0.904 19.863 1.00 88.81 243 GLN A C 1
ATOM 1904 O O . GLN A 1 243 ? -5.299 0.134 19.412 1.00 88.81 243 GLN A O 1
ATOM 1909 N N . LYS A 1 244 ? -3.786 -0.898 20.712 1.00 88.69 244 LYS A N 1
ATOM 1910 C CA . LYS A 1 244 ? -3.129 0.341 21.154 1.00 88.69 244 LYS A CA 1
ATOM 1911 C C . LYS A 1 244 ? -2.570 1.159 19.992 1.00 88.69 244 LYS A C 1
ATOM 1913 O O . LYS A 1 244 ? -2.776 2.367 19.974 1.00 88.69 244 LYS A O 1
ATOM 1918 N N . ILE A 1 245 ? -1.884 0.531 19.036 1.00 87.50 245 ILE A N 1
ATOM 1919 C CA . ILE A 1 245 ? -1.316 1.223 17.866 1.00 87.50 245 ILE A CA 1
ATOM 1920 C C . ILE A 1 245 ? -2.427 1.805 16.980 1.00 87.50 245 ILE A C 1
ATOM 1922 O O . ILE A 1 245 ? -2.338 2.948 16.536 1.00 87.50 245 ILE A O 1
ATOM 1926 N N . VAL A 1 246 ? -3.488 1.036 16.741 1.00 89.56 246 VAL A N 1
ATOM 1927 C CA . VAL A 1 246 ? -4.633 1.444 15.917 1.00 89.56 246 VAL A CA 1
ATOM 1928 C C . VAL A 1 246 ? -5.391 2.610 16.571 1.00 89.56 246 VAL A C 1
ATOM 1930 O O . VAL A 1 246 ? -5.680 3.601 15.901 1.00 89.56 246 VAL A O 1
ATOM 1933 N N . ILE A 1 247 ? -5.659 2.546 17.883 1.00 91.88 247 ILE A N 1
ATOM 1934 C CA . ILE A 1 247 ? -6.292 3.644 18.638 1.00 91.88 247 ILE A CA 1
ATOM 1935 C C . ILE A 1 247 ? -5.395 4.891 18.634 1.00 91.88 247 ILE A C 1
ATOM 1937 O O . ILE A 1 247 ? -5.899 6.001 18.431 1.00 91.88 247 ILE A O 1
ATOM 1941 N N . HIS A 1 248 ? -4.078 4.721 18.809 1.00 90.19 248 HIS A N 1
ATOM 1942 C CA . HIS A 1 248 ? -3.114 5.821 18.744 1.00 90.19 248 HIS A CA 1
ATOM 1943 C C . HIS A 1 248 ? -3.185 6.548 17.398 1.00 90.19 248 HIS A C 1
ATOM 1945 O O . HIS A 1 248 ? -3.327 7.768 17.353 1.00 90.19 248 HIS A O 1
ATOM 1951 N N . GLU A 1 249 ? -3.126 5.798 16.293 1.00 88.25 249 GLU A N 1
ATOM 1952 C CA . GLU A 1 249 ? -3.138 6.380 14.951 1.00 88.25 249 GLU A CA 1
ATOM 1953 C C . GLU A 1 249 ? -4.472 7.071 14.645 1.00 88.25 249 GLU A C 1
ATOM 1955 O O . GLU A 1 249 ? -4.480 8.165 14.081 1.00 88.25 249 GLU A O 1
ATOM 1960 N N . TYR A 1 250 ? -5.595 6.501 15.098 1.00 90.38 250 TYR A N 1
ATOM 1961 C CA . TYR A 1 250 ? -6.903 7.151 15.000 1.00 90.38 250 TYR A CA 1
ATOM 1962 C C . TYR A 1 250 ? -6.963 8.499 15.738 1.00 90.38 250 TYR A C 1
ATOM 1964 O O . TYR A 1 250 ? -7.649 9.421 15.294 1.00 90.38 250 TYR A O 1
ATOM 1972 N N . GLY A 1 251 ? -6.206 8.654 16.830 1.00 91.19 251 GLY A N 1
ATOM 1973 C CA . GLY A 1 251 ? -6.143 9.893 17.610 1.00 91.19 251 GLY A CA 1
ATOM 1974 C C . GLY A 1 251 ? -5.661 11.116 16.824 1.00 91.19 251 GLY A C 1
ATOM 1975 O O . GLY A 1 251 ? -5.923 12.242 17.242 1.00 91.19 251 GLY A O 1
ATOM 1976 N N . ARG A 1 252 ? -5.020 10.922 15.661 1.00 89.06 252 ARG A N 1
ATOM 1977 C CA . ARG A 1 252 ? -4.666 12.010 14.733 1.00 89.06 252 ARG A CA 1
ATOM 1978 C C . ARG A 1 252 ? -5.885 12.658 14.072 1.00 89.06 252 ARG A C 1
ATOM 1980 O O . ARG A 1 252 ? -5.791 13.804 13.644 1.00 89.06 252 ARG A O 1
ATOM 1987 N N . PHE A 1 253 ? -6.991 11.924 13.979 1.00 89.38 253 PHE A N 1
ATOM 1988 C CA . PHE A 1 253 ? -8.240 12.369 13.361 1.00 89.38 253 PHE A CA 1
ATOM 1989 C C . PHE A 1 253 ? -9.274 12.766 14.420 1.00 89.38 253 PHE A C 1
ATOM 1991 O O . PHE A 1 253 ? -9.960 13.770 14.262 1.00 89.38 253 PHE A O 1
ATOM 1998 N N . ASP A 1 254 ? -9.355 12.017 15.526 1.00 90.81 254 ASP A N 1
ATOM 1999 C CA . ASP A 1 254 ? -10.275 12.299 16.633 1.00 90.81 254 ASP A CA 1
ATOM 2000 C C . ASP A 1 254 ? -9.648 11.912 17.983 1.00 90.81 254 ASP A C 1
ATOM 2002 O O . ASP A 1 254 ? -9.741 10.773 18.459 1.00 90.81 254 ASP A O 1
ATOM 2006 N N . SER A 1 255 ? -8.981 12.886 18.604 1.00 91.25 255 SER A N 1
ATOM 2007 C CA . SER A 1 255 ? -8.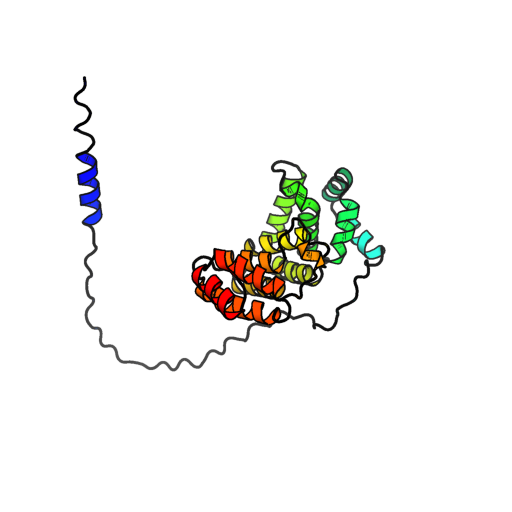258 12.704 19.866 1.00 91.25 255 SER A CA 1
ATOM 2008 C C . SER A 1 255 ? -9.186 12.360 21.032 1.00 91.25 255 SER A C 1
ATOM 2010 O O . SER A 1 255 ? -8.903 11.435 21.793 1.00 91.25 255 SER A O 1
ATOM 2012 N N . ALA A 1 256 ? -10.329 13.043 21.144 1.00 91.31 256 ALA A N 1
ATOM 2013 C CA . ALA A 1 256 ? -11.280 12.836 22.234 1.00 91.31 256 ALA A CA 1
ATOM 2014 C C . ALA A 1 256 ? -11.863 11.416 22.211 1.00 91.31 256 ALA A C 1
ATOM 2016 O O . ALA A 1 256 ? -11.990 10.757 23.247 1.00 91.31 256 ALA A O 1
ATOM 2017 N N . ARG A 1 257 ? -12.194 10.912 21.019 1.00 91.12 257 ARG A N 1
ATOM 2018 C CA . ARG A 1 257 ? -12.725 9.558 20.860 1.00 91.12 257 ARG A CA 1
ATOM 2019 C C . ARG A 1 257 ? -11.644 8.487 20.996 1.00 91.12 257 ARG A C 1
ATOM 2021 O O . ARG A 1 257 ? -11.943 7.411 21.509 1.00 91.12 257 ARG A O 1
ATOM 2028 N N . SER A 1 258 ? -10.403 8.778 20.606 1.00 92.62 258 SER A N 1
ATOM 2029 C CA . SER A 1 258 ? -9.250 7.908 20.872 1.00 92.62 258 SER A CA 1
ATOM 2030 C C . SER A 1 258 ? -9.023 7.725 22.381 1.00 92.62 258 SER A C 1
ATOM 2032 O O . SER A 1 258 ? -8.971 6.591 22.855 1.00 92.62 258 SER A O 1
ATOM 2034 N N . GLU A 1 259 ? -9.036 8.804 23.175 1.00 93.25 259 GLU A N 1
ATOM 2035 C CA . GLU A 1 259 ? -8.948 8.716 24.644 1.00 93.25 259 GLU A CA 1
ATOM 2036 C C . GLU A 1 259 ? -10.085 7.889 25.260 1.00 93.25 259 GLU A C 1
ATOM 2038 O O . GLU A 1 259 ? -9.873 7.128 26.209 1.00 93.25 259 GLU A O 1
ATOM 2043 N N . GLN A 1 260 ? -11.305 8.030 24.730 1.00 92.56 260 GLN A N 1
ATOM 2044 C CA . GLN A 1 260 ? -12.438 7.213 25.156 1.00 92.56 260 GLN A CA 1
ATOM 2045 C C . GLN A 1 260 ? -12.179 5.725 24.881 1.00 92.56 260 GLN A C 1
ATOM 2047 O O . GLN A 1 260 ? -12.411 4.899 25.761 1.00 92.56 260 GLN A O 1
ATOM 2052 N N . LEU A 1 261 ? -11.658 5.381 23.702 1.00 93.00 261 LEU A N 1
ATOM 2053 C CA . LEU A 1 261 ? -11.336 4.000 23.337 1.00 93.00 261 LEU A CA 1
ATOM 2054 C C . LEU A 1 261 ? -10.206 3.408 24.187 1.00 93.00 261 LEU A C 1
ATOM 2056 O O . LEU A 1 261 ? -10.298 2.240 24.562 1.00 93.00 261 LEU A O 1
ATOM 2060 N N . TYR A 1 262 ? -9.183 4.194 24.547 1.00 93.12 262 TYR A N 1
ATOM 2061 C CA . TYR A 1 262 ? -8.152 3.766 25.503 1.00 93.12 262 TYR A CA 1
ATOM 2062 C C . TYR A 1 262 ? -8.774 3.366 26.847 1.00 93.12 262 TYR A C 1
ATOM 2064 O O . TYR A 1 262 ? -8.489 2.282 27.359 1.00 93.12 262 TYR A O 1
ATOM 2072 N N . LYS A 1 263 ? -9.691 4.189 27.377 1.00 90.75 263 LYS A N 1
ATOM 2073 C CA . LYS A 1 263 ? -10.412 3.905 28.630 1.00 90.75 263 LYS A CA 1
ATOM 2074 C C . LYS A 1 263 ? -11.318 2.676 28.515 1.00 90.75 263 LYS A C 1
ATOM 2076 O O . LYS A 1 263 ? -11.280 1.824 29.397 1.00 90.75 263 LYS A O 1
ATOM 2081 N N . GLU A 1 264 ? -12.101 2.568 27.438 1.00 89.38 264 GLU A N 1
ATOM 2082 C CA . GLU A 1 264 ? -12.990 1.421 27.172 1.00 89.38 264 GLU A CA 1
ATOM 2083 C C . GLU A 1 264 ? -12.213 0.102 27.051 1.00 89.38 264 GLU A C 1
ATOM 2085 O O . GLU A 1 264 ? -12.694 -0.939 27.491 1.00 89.38 264 GLU A O 1
ATOM 2090 N N . SER A 1 265 ? -10.996 0.159 26.507 1.00 86.75 265 SER A N 1
ATOM 2091 C CA . SER A 1 265 ? -10.124 -1.007 26.313 1.00 86.75 265 SER A CA 1
ATOM 2092 C C . SER A 1 265 ? -9.252 -1.326 27.538 1.00 86.75 265 SER A C 1
ATOM 2094 O O . SER A 1 265 ? -8.470 -2.273 27.507 1.00 86.75 265 SER A O 1
ATOM 2096 N N . GLY A 1 266 ? -9.350 -0.543 28.622 1.00 86.06 266 GLY A N 1
ATOM 2097 C CA . GLY A 1 266 ? -8.535 -0.723 29.830 1.00 86.06 266 GLY A CA 1
ATOM 2098 C C . GLY A 1 266 ? -7.044 -0.425 29.629 1.00 86.06 266 GLY A C 1
ATOM 2099 O O . GLY A 1 266 ? -6.202 -0.888 30.401 1.00 86.06 266 GLY A O 1
ATOM 2100 N N . PHE A 1 267 ? -6.696 0.328 28.588 1.00 84.88 267 PHE A N 1
ATOM 2101 C CA . PHE A 1 267 ? -5.328 0.729 28.294 1.00 84.88 267 PHE A CA 1
ATOM 2102 C C . PHE A 1 267 ? -4.996 2.053 28.994 1.00 84.88 267 PHE A C 1
ATOM 2104 O O . PHE A 1 267 ? -5.826 2.959 29.067 1.00 84.88 267 PHE A O 1
ATOM 2111 N N . ALA A 1 268 ? -3.765 2.183 29.495 1.00 67.69 268 ALA A N 1
ATOM 2112 C CA . ALA A 1 268 ? -3.241 3.492 29.873 1.00 67.69 268 ALA A CA 1
ATOM 2113 C C . ALA A 1 268 ? -3.051 4.342 28.597 1.00 67.69 268 ALA A C 1
ATOM 2115 O O . ALA A 1 268 ? -2.581 3.776 27.602 1.00 67.69 268 ALA A O 1
ATOM 2116 N N . PRO A 1 269 ? -3.451 5.628 28.610 1.00 57.62 269 PRO A N 1
ATOM 2117 C CA . PRO A 1 269 ? -3.242 6.542 27.489 1.00 57.62 269 PRO A CA 1
ATOM 2118 C C . PRO A 1 269 ? -1.756 6.825 27.241 1.00 57.62 269 PRO A C 1
ATOM 2120 O O . PRO A 1 269 ? -0.963 6.755 28.212 1.00 57.62 269 PRO A O 1
#

Secondary structure (DSSP, 8-state):
--S-SSSHHHHHHHHHHHHTT-PPP--PPP--------------------------TT------PPPHHHHHHHHHHS-HHHHHHHHHTT-HHHHHHHGGGS-SSHHHHHHHHHHHTHHHHTSTTSHHHHHHHHHHHHHHTSHHHHHHHHHHHHHH--TT-HHHHHHHHHHHTTSSS-HHHHHHHHHHHHTSPPPGGGGGSSSPPHHHHHHHHHHHHTTT-HHHHHHHHHHHHHHTTT-HHHHHHHHHHHTTT-HHHHHHHHHHTT---